Protein AF-A0A2M7K424-F1 (afdb_monomer_lite)

Radius of gyration: 24.78 Å; chains: 1; bounding box: 54×33×76 Å

Secondary structure (DSSP, 8-state):
---SEETTEESSB-B-TTSPBPBP-TTSSSTTSB-B--SS-BTTS-TT-GGGS--TTTS-EEEEETTGGGTSS--TT-EEEEEETTT--EEEEEEEEEE-TTSS-EE-HHHHHHTTSB--TTT-B-SSS-EEEEEETT-S--TB-PPPHHHHHHHHHHHHHHTTTHHHHHHHHHHHS---TT-EE--TT-----PPP-S-------TT-SS---SPP--EEE--SSSEEEEEE--S--S------BSSS-TTSB-SEEETTEEEEEEE-TT--EE-

pLDDT: mean 89.38, std 9.69, range [38.38, 98.19]

Sequence (276 aa):
TANAGYPGNWWGVVTDINGDPVIQGAGDPYPGMYVSTTSLVQSGYSNTNPLRYVDSENIPFIALPSALLSLGNISLGDLVYTKNITNGNTSFAYFVDGGPAGKLGEGSIYLASALGLNSNPRTGGTSQQIIDYVVFPQSGYGQGTHLTLAQINSMGQTELTAAGGIGLTDCIDAQFSLNCNNSIPLSCGVTYSGVSSTANSIVGTYSCNTWTETGPERVHSITPTSNGTITATISNFTGDLDVYILGSCDPTDCLGTVSSSSATYSSAVAGNTYYI

Structure (mmCIF, N/CA/C/O backbone):
data_AF-A0A2M7K424-F1
#
_entry.id   AF-A0A2M7K424-F1
#
loop_
_atom_site.group_PDB
_atom_site.id
_atom_site.type_symbol
_atom_site.label_atom_id
_atom_site.label_alt_id
_atom_site.label_comp_id
_atom_site.label_asym_id
_atom_site.label_entity_id
_atom_site.label_seq_id
_atom_site.pdbx_PDB_ins_code
_atom_site.Cartn_x
_atom_site.Cartn_y
_atom_site.Cartn_z
_atom_site.occupancy
_atom_site.B_iso_or_equiv
_atom_site.auth_seq_id
_atom_site.auth_comp_id
_atom_site.auth_asym_id
_atom_site.auth_atom_id
_atom_site.pdbx_PDB_model_num
ATOM 1 N N . THR A 1 1 ? -9.944 -2.437 -23.208 1.00 38.38 1 THR A N 1
ATOM 2 C CA . THR A 1 1 ? -9.972 -1.498 -24.351 1.00 38.38 1 THR A CA 1
ATOM 3 C C . THR A 1 1 ? -8.568 -0.965 -24.561 1.00 38.38 1 THR A C 1
ATOM 5 O O . THR A 1 1 ? -7.833 -0.849 -23.590 1.00 38.38 1 THR A O 1
ATOM 8 N N . ALA A 1 2 ? -8.137 -0.810 -25.815 1.00 40.97 2 ALA A N 1
ATOM 9 C CA . ALA A 1 2 ? -6.752 -0.504 -26.175 1.00 40.97 2 ALA A CA 1
ATOM 10 C C . ALA A 1 2 ? -6.385 0.930 -25.760 1.00 40.97 2 ALA A C 1
ATOM 12 O O . ALA A 1 2 ? -6.825 1.883 -26.391 1.00 40.97 2 ALA A O 1
ATOM 13 N N . ASN A 1 3 ? -5.597 1.066 -24.692 1.00 54.22 3 ASN A N 1
ATOM 14 C CA . ASN A 1 3 ? -5.183 2.365 -24.149 1.00 54.22 3 ASN A CA 1
ATOM 15 C C . ASN A 1 3 ? -3.805 2.820 -24.659 1.00 54.22 3 ASN A C 1
ATOM 17 O O . ASN A 1 3 ? -3.337 3.882 -24.274 1.00 54.22 3 ASN A O 1
ATOM 21 N N . ALA A 1 4 ? -3.153 2.029 -25.517 1.00 58.78 4 ALA A N 1
ATOM 22 C CA . ALA A 1 4 ? -1.823 2.347 -26.034 1.00 58.78 4 ALA A CA 1
ATOM 23 C C . ALA A 1 4 ? -1.847 3.327 -27.219 1.00 58.78 4 ALA A C 1
ATOM 25 O O . ALA A 1 4 ? -0.792 3.806 -27.603 1.00 58.78 4 ALA A O 1
ATOM 26 N N . GLY A 1 5 ? -3.017 3.649 -27.785 1.00 68.62 5 GLY A N 1
ATOM 27 C CA . GLY A 1 5 ? -3.156 4.657 -28.840 1.00 68.62 5 GLY A CA 1
ATOM 28 C C . GLY A 1 5 ? -3.569 4.141 -30.212 1.00 68.62 5 GLY A C 1
ATOM 29 O O . GLY A 1 5 ? -4.213 3.096 -30.325 1.00 68.62 5 GLY A O 1
ATOM 30 N N . TYR A 1 6 ? -3.271 4.935 -31.240 1.00 73.50 6 TYR A N 1
ATOM 31 C CA . TYR A 1 6 ? -3.556 4.673 -32.655 1.00 73.50 6 TYR A CA 1
ATOM 32 C C . TYR A 1 6 ? -2.347 5.078 -33.518 1.00 73.50 6 TYR A C 1
ATOM 34 O O . TYR A 1 6 ? -1.493 5.820 -33.035 1.00 73.50 6 TYR A O 1
ATOM 42 N N . PRO A 1 7 ? -2.237 4.619 -34.782 1.00 74.94 7 PRO A N 1
ATOM 43 C CA . PRO A 1 7 ? -1.112 4.974 -35.650 1.00 74.94 7 PRO A CA 1
ATOM 44 C C . PRO A 1 7 ? -0.844 6.489 -35.679 1.00 74.94 7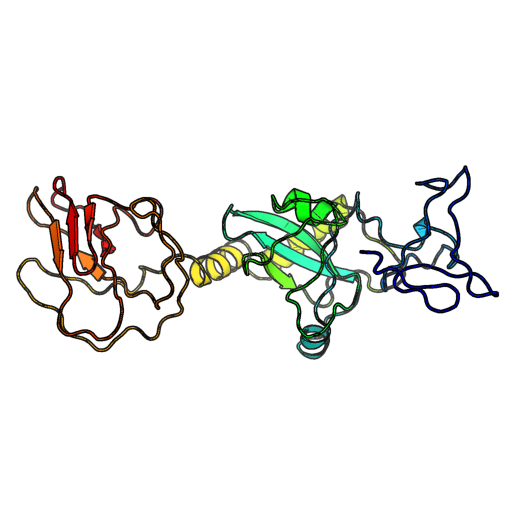 PRO A C 1
ATOM 46 O O . PRO A 1 7 ? -1.750 7.273 -35.965 1.00 74.94 7 PRO A O 1
ATOM 49 N N . GLY A 1 8 ? 0.387 6.894 -35.349 1.00 68.81 8 GLY A N 1
ATOM 50 C CA . GLY A 1 8 ? 0.798 8.300 -35.230 1.00 68.81 8 GLY A CA 1
ATOM 51 C C . GLY A 1 8 ? 0.544 8.963 -33.866 1.00 68.81 8 GLY A C 1
ATOM 52 O O . GLY A 1 8 ? 0.924 10.118 -33.687 1.00 68.81 8 GLY A O 1
ATOM 53 N N . ASN A 1 9 ? -0.073 8.271 -32.902 1.00 75.31 9 ASN A N 1
ATOM 54 C CA . ASN A 1 9 ? -0.297 8.770 -31.544 1.00 75.31 9 ASN A CA 1
ATOM 55 C C . ASN A 1 9 ? -0.379 7.607 -30.540 1.00 75.31 9 ASN A C 1
ATOM 57 O O . ASN A 1 9 ? -1.463 7.097 -30.243 1.00 75.31 9 ASN A O 1
ATOM 61 N N . TRP A 1 10 ? 0.787 7.177 -30.053 1.00 80.19 10 TRP A N 1
ATOM 62 C CA . TRP A 1 10 ? 0.941 6.071 -29.107 1.00 80.19 10 TRP A CA 1
ATOM 63 C C . TRP A 1 10 ? 1.315 6.577 -27.707 1.00 80.19 10 TRP A C 1
ATOM 65 O O . TRP A 1 10 ? 2.094 7.517 -27.562 1.00 80.19 10 TRP A O 1
ATOM 75 N N . TRP A 1 11 ? 0.786 5.924 -26.671 1.00 81.50 11 TRP A N 1
ATOM 76 C CA . TRP A 1 11 ? 1.074 6.194 -25.261 1.00 81.50 11 TRP A CA 1
ATOM 77 C C . TRP A 1 11 ? 1.784 5.005 -24.625 1.00 81.50 11 TRP A C 1
ATOM 79 O O . TRP A 1 11 ? 1.331 3.867 -24.745 1.00 81.50 11 TRP A O 1
ATOM 89 N N . GLY A 1 12 ? 2.885 5.279 -23.923 1.00 84.19 12 GLY A N 1
ATOM 90 C CA . GLY A 1 12 ? 3.625 4.263 -23.171 1.00 84.19 12 GLY A CA 1
ATOM 91 C C . GLY A 1 12 ? 4.354 3.231 -24.038 1.00 84.19 12 GLY A C 1
ATOM 92 O O . GLY A 1 12 ? 4.734 2.180 -23.528 1.00 84.19 12 GLY A O 1
ATOM 93 N N . VAL A 1 13 ? 4.520 3.499 -25.338 1.00 90.75 13 VAL A N 1
ATOM 94 C CA . VAL A 1 13 ? 5.169 2.612 -26.313 1.00 90.75 13 VAL A CA 1
ATOM 95 C C . VAL A 1 13 ? 6.170 3.411 -27.140 1.00 90.75 13 VAL A C 1
ATOM 97 O O . VAL A 1 13 ? 5.887 4.535 -27.553 1.00 90.75 13 VAL A O 1
ATOM 100 N N . VAL A 1 14 ? 7.339 2.826 -27.397 1.00 92.88 14 VAL A N 1
ATOM 101 C CA . VAL A 1 14 ? 8.351 3.420 -28.276 1.00 92.88 14 VAL A CA 1
ATOM 102 C C . VAL A 1 14 ? 7.884 3.350 -29.722 1.00 92.88 14 VAL A C 1
ATOM 104 O O . VAL A 1 14 ? 7.498 2.284 -30.201 1.00 92.88 14 VAL A O 1
ATOM 107 N N . THR A 1 15 ? 7.997 4.465 -30.436 1.00 92.31 15 THR A N 1
ATOM 108 C CA . THR A 1 15 ? 7.786 4.521 -31.883 1.00 92.31 15 THR A CA 1
ATOM 109 C C . THR A 1 15 ? 9.094 4.744 -32.630 1.00 92.31 15 THR A C 1
ATOM 111 O O . THR A 1 15 ? 10.024 5.371 -32.114 1.00 92.31 15 THR A O 1
ATOM 114 N N . ASP A 1 16 ? 9.164 4.245 -33.858 1.00 89.19 16 ASP A N 1
ATOM 115 C CA . ASP A 1 16 ? 10.241 4.542 -34.793 1.00 89.19 16 ASP A CA 1
ATOM 116 C C . ASP A 1 16 ? 10.123 5.971 -35.371 1.00 89.19 16 ASP A C 1
ATOM 118 O O . ASP A 1 16 ? 9.294 6.782 -34.944 1.00 89.19 16 ASP A O 1
ATOM 122 N N . ILE A 1 17 ? 10.966 6.294 -36.357 1.00 87.75 17 ILE A N 1
ATOM 123 C CA . ILE A 1 17 ? 10.971 7.609 -37.018 1.00 87.75 17 ILE A CA 1
ATOM 124 C C . ILE A 1 17 ? 9.681 7.911 -37.801 1.00 87.75 17 ILE A C 1
ATOM 126 O O . ILE A 1 17 ? 9.389 9.075 -38.066 1.00 87.75 17 ILE A O 1
ATOM 130 N N . ASN A 1 18 ? 8.913 6.883 -38.163 1.00 88.12 18 ASN A N 1
ATOM 131 C CA . ASN A 1 18 ? 7.656 7.000 -38.898 1.00 88.12 18 ASN A CA 1
ATOM 132 C C . ASN A 1 18 ? 6.440 7.075 -37.960 1.00 88.12 18 ASN A C 1
ATOM 134 O O . ASN A 1 18 ? 5.330 7.333 -38.421 1.00 88.12 18 ASN A O 1
ATOM 138 N N . GLY A 1 19 ? 6.641 6.889 -36.651 1.00 87.19 19 GLY A N 1
ATOM 139 C CA . GLY A 1 19 ? 5.563 6.839 -35.665 1.00 87.19 19 GLY A CA 1
ATOM 140 C C . GLY A 1 19 ? 4.948 5.445 -35.494 1.00 87.19 19 GLY A C 1
ATOM 141 O O . GLY A 1 19 ? 3.900 5.324 -34.849 1.00 87.19 19 GLY A O 1
ATOM 142 N N . ASP A 1 20 ? 5.585 4.405 -36.039 1.00 90.06 20 ASP A N 1
ATOM 143 C CA . ASP A 1 20 ? 5.147 3.018 -35.901 1.00 90.06 20 ASP A CA 1
ATOM 144 C C . ASP A 1 20 ? 5.727 2.389 -34.623 1.00 90.06 20 ASP A C 1
ATOM 146 O O . ASP A 1 20 ? 6.898 2.620 -34.307 1.00 90.06 20 ASP A O 1
ATOM 150 N N . PRO A 1 21 ? 4.952 1.590 -33.861 1.00 93.50 21 PRO A N 1
ATOM 151 C CA . PRO A 1 21 ? 5.452 0.929 -32.661 1.00 93.50 21 PRO A CA 1
ATOM 152 C C . PRO A 1 21 ? 6.649 0.026 -32.944 1.00 93.50 21 PRO A C 1
ATOM 154 O O . PRO A 1 21 ? 6.615 -0.827 -33.833 1.00 93.50 21 PRO A O 1
ATOM 157 N N . VAL A 1 22 ? 7.686 0.155 -32.122 1.00 95.25 22 VAL A N 1
ATOM 158 C CA . VAL A 1 22 ? 8.834 -0.748 -32.167 1.00 95.25 22 VAL A CA 1
ATOM 159 C C . VAL A 1 22 ? 8.427 -2.102 -31.595 1.00 95.25 22 VAL A C 1
ATOM 161 O O . VAL A 1 22 ? 7.959 -2.199 -30.458 1.00 95.25 22 VAL A O 1
ATOM 164 N N . ILE A 1 23 ? 8.629 -3.150 -32.393 1.00 95.12 23 ILE A N 1
ATOM 165 C CA . ILE A 1 23 ? 8.385 -4.545 -32.022 1.00 95.12 23 ILE A CA 1
ATOM 166 C C . ILE A 1 23 ? 9.708 -5.181 -31.598 1.00 95.12 23 ILE A C 1
ATOM 168 O O . ILE A 1 23 ? 10.706 -5.096 -32.313 1.00 95.12 23 ILE A O 1
ATOM 172 N N . GLN A 1 24 ? 9.690 -5.845 -30.449 1.00 96.31 24 GLN A N 1
ATOM 173 C CA . GLN A 1 24 ? 10.800 -6.624 -29.916 1.00 96.31 24 GLN A CA 1
ATOM 174 C C . GLN A 1 24 ? 11.171 -7.769 -30.870 1.00 96.31 24 GLN A C 1
ATOM 176 O O . GLN A 1 24 ? 10.312 -8.538 -31.320 1.00 96.31 24 GLN A O 1
ATOM 181 N N . GLY A 1 25 ? 12.459 -7.879 -31.184 1.00 95.75 25 GLY A N 1
ATOM 182 C CA . GLY A 1 25 ? 13.021 -8.902 -32.057 1.00 95.75 25 GLY A CA 1
ATOM 183 C C .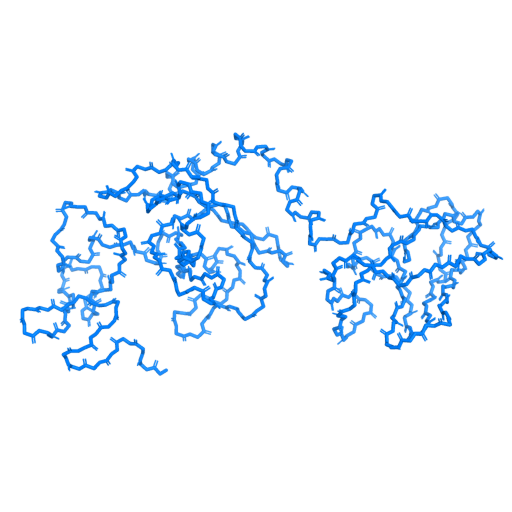 GLY A 1 25 ? 13.199 -10.254 -31.361 1.00 95.75 25 GLY A C 1
ATOM 184 O O . GLY A 1 25 ? 12.944 -10.417 -30.175 1.00 95.75 25 GLY A O 1
ATOM 185 N N . ALA A 1 26 ? 13.690 -11.250 -32.103 1.00 95.50 26 ALA A N 1
ATOM 186 C CA . ALA A 1 26 ? 13.843 -12.622 -31.602 1.00 95.50 26 ALA A CA 1
ATOM 187 C C . ALA A 1 26 ? 14.847 -12.785 -30.441 1.00 95.50 26 ALA A C 1
ATOM 189 O O . ALA A 1 26 ? 14.800 -13.795 -29.747 1.00 95.50 26 ALA A O 1
ATOM 190 N N . GLY A 1 27 ? 15.767 -11.830 -30.262 1.00 94.06 27 GLY A N 1
ATOM 191 C CA . GLY A 1 27 ? 16.754 -11.826 -29.174 1.00 94.06 27 GLY A CA 1
ATOM 192 C C . GLY A 1 27 ? 16.371 -10.954 -27.977 1.00 94.06 27 GLY A C 1
ATOM 193 O O . GLY A 1 27 ? 17.131 -10.899 -27.013 1.00 94.06 27 GLY A O 1
ATOM 194 N N . ASP A 1 28 ? 15.233 -10.264 -28.048 1.00 95.38 28 ASP A N 1
ATOM 195 C CA . ASP A 1 28 ? 14.721 -9.434 -26.962 1.00 95.38 28 ASP A CA 1
ATOM 196 C C . ASP A 1 28 ? 13.929 -10.281 -25.948 1.00 95.38 28 ASP A C 1
ATOM 198 O O . ASP A 1 28 ? 13.535 -11.406 -26.269 1.00 95.38 28 ASP A O 1
ATOM 202 N N . PRO A 1 29 ? 13.667 -9.769 -24.729 1.00 93.62 29 PRO A N 1
ATOM 203 C CA . PRO A 1 29 ? 12.995 -10.536 -23.678 1.00 93.62 29 PRO A CA 1
ATOM 204 C C . PRO A 1 29 ? 11.607 -11.066 -24.068 1.00 93.62 29 PRO A C 1
ATOM 206 O O . PRO A 1 29 ? 11.254 -12.176 -23.672 1.00 93.62 29 PRO A O 1
ATOM 209 N N . TYR A 1 30 ? 10.841 -10.313 -24.870 1.00 93.19 30 TYR A N 1
ATOM 210 C CA . TYR A 1 30 ? 9.492 -10.698 -25.299 1.00 93.19 30 TYR A CA 1
ATOM 211 C C . TYR A 1 30 ? 9.292 -10.510 -26.813 1.00 93.19 30 TYR A C 1
ATOM 213 O O . TYR A 1 30 ? 8.655 -9.542 -27.241 1.00 93.19 30 TYR A O 1
ATOM 221 N N . PRO A 1 31 ? 9.800 -11.430 -27.655 1.00 95.69 31 PRO A N 1
ATOM 222 C CA . PRO A 1 31 ? 9.711 -11.309 -29.107 1.00 95.69 31 PRO A CA 1
ATOM 223 C C . PRO A 1 31 ? 8.271 -11.144 -29.609 1.00 95.69 31 PRO A C 1
ATOM 225 O O . PRO A 1 31 ? 7.367 -11.879 -29.208 1.00 95.69 31 PRO A O 1
ATOM 228 N N . GLY A 1 32 ? 8.057 -10.194 -30.520 1.00 94.50 32 GLY A N 1
ATOM 229 C CA . GLY A 1 32 ? 6.742 -9.903 -31.103 1.00 94.50 32 GLY A CA 1
ATOM 230 C C . GLY A 1 32 ? 5.860 -8.958 -30.280 1.00 94.50 32 GLY A C 1
ATOM 231 O O . GLY A 1 32 ? 4.805 -8.549 -30.764 1.00 94.50 32 GLY A O 1
ATOM 232 N N . MET A 1 33 ? 6.284 -8.571 -29.074 1.00 92.19 33 MET A N 1
ATOM 233 C CA . MET A 1 33 ? 5.606 -7.559 -28.259 1.00 92.19 33 MET A CA 1
ATOM 234 C C . MET A 1 33 ? 6.147 -6.158 -28.556 1.00 92.19 33 MET A C 1
ATOM 236 O O . MET A 1 33 ? 7.267 -6.000 -29.036 1.00 92.19 33 MET A O 1
ATOM 240 N N . TYR A 1 34 ? 5.371 -5.119 -28.248 1.00 93.94 34 TYR A N 1
ATOM 241 C CA . TYR A 1 34 ? 5.869 -3.744 -28.321 1.00 93.94 34 TYR A CA 1
ATOM 242 C C . TYR A 1 34 ? 6.875 -3.438 -27.208 1.00 93.94 34 TYR A C 1
ATOM 244 O O . TYR A 1 34 ? 6.860 -4.070 -26.149 1.00 93.94 34 TYR A O 1
ATOM 252 N N . VAL A 1 35 ? 7.737 -2.450 -27.440 1.00 95.19 35 VAL A N 1
ATOM 253 C CA . VAL A 1 35 ? 8.625 -1.898 -26.409 1.00 95.19 35 VAL A CA 1
ATOM 254 C C . VAL A 1 35 ? 7.856 -0.862 -25.587 1.00 95.19 35 VAL A C 1
ATOM 256 O O . VAL A 1 35 ? 7.594 0.243 -26.064 1.00 95.19 35 VAL A O 1
ATOM 259 N N . SER A 1 36 ? 7.473 -1.223 -24.361 1.00 92.50 36 SER A N 1
ATOM 260 C CA . SER A 1 36 ? 6.821 -0.313 -23.413 1.00 92.50 36 SER A CA 1
ATOM 261 C C . SER A 1 36 ? 7.824 0.594 -22.707 1.00 92.50 36 SER A C 1
ATOM 263 O O . SER A 1 36 ? 8.966 0.197 -22.482 1.00 92.50 36 SER A O 1
ATOM 265 N N . THR A 1 37 ? 7.390 1.791 -22.315 1.00 93.19 37 THR A N 1
ATOM 266 C CA . THR A 1 37 ? 8.269 2.815 -21.738 1.00 93.19 37 THR A CA 1
ATOM 267 C C . THR A 1 37 ? 7.988 3.098 -20.269 1.00 93.19 37 THR A C 1
ATOM 269 O O . THR A 1 37 ? 6.839 3.096 -19.842 1.00 93.19 37 THR A O 1
ATOM 272 N N . THR A 1 38 ? 9.041 3.472 -19.550 1.00 94.12 38 THR A N 1
ATOM 273 C CA . THR A 1 38 ? 9.010 4.153 -18.249 1.00 94.12 38 THR A CA 1
ATOM 274 C C . THR A 1 38 ? 9.801 5.458 -18.344 1.00 94.12 38 THR A C 1
ATOM 276 O O . THR A 1 38 ? 10.723 5.564 -19.162 1.00 94.12 38 THR A O 1
ATOM 279 N N . SER A 1 39 ? 9.480 6.449 -17.509 1.00 93.81 39 SER A N 1
ATOM 280 C CA . SER A 1 39 ? 10.267 7.693 -17.435 1.00 93.81 39 SER A CA 1
ATOM 281 C C . SER A 1 39 ? 11.673 7.472 -16.869 1.00 93.81 39 SER A C 1
ATOM 283 O O . SER A 1 39 ? 12.637 8.102 -17.317 1.00 93.81 39 SER A O 1
ATOM 285 N N . LEU A 1 40 ? 11.824 6.568 -15.900 1.00 94.88 40 LEU A N 1
ATOM 286 C CA . LEU A 1 40 ? 13.133 6.084 -15.479 1.00 94.88 40 LEU A CA 1
ATOM 287 C C . LEU A 1 40 ? 13.698 5.111 -16.522 1.00 94.88 40 LEU A C 1
ATOM 289 O O . LEU A 1 40 ? 12.986 4.227 -16.998 1.00 94.88 40 LEU A O 1
ATOM 293 N N . VAL A 1 41 ? 14.971 5.284 -16.869 1.00 96.12 41 VAL A N 1
ATOM 294 C CA . VAL A 1 41 ? 15.657 4.535 -17.920 1.00 96.12 41 VAL A CA 1
ATOM 295 C C . VAL A 1 41 ? 17.045 4.062 -17.492 1.00 96.12 41 VAL A C 1
ATOM 297 O O . VAL A 1 41 ? 17.735 4.696 -16.693 1.00 96.12 41 VAL A O 1
ATOM 300 N N . GLN A 1 42 ? 17.505 2.987 -18.124 1.00 95.94 42 GLN A N 1
ATOM 301 C CA . GLN A 1 42 ? 18.885 2.526 -18.111 1.00 95.94 42 GLN A CA 1
ATOM 302 C C . GLN A 1 42 ? 19.620 3.174 -19.290 1.00 95.94 42 GLN A C 1
ATOM 304 O O . GLN A 1 42 ? 19.460 2.775 -20.448 1.00 95.94 42 GLN A O 1
ATOM 309 N N . SER A 1 43 ? 20.426 4.200 -19.007 1.00 94.12 43 SER A N 1
ATOM 310 C CA . SER A 1 43 ? 20.990 5.092 -20.034 1.00 94.12 43 SER A CA 1
ATOM 311 C C . SER A 1 43 ? 21.926 4.397 -21.024 1.00 94.12 43 SER A C 1
ATOM 313 O O . SER A 1 43 ? 22.106 4.900 -22.130 1.00 94.12 43 SER A O 1
ATOM 315 N N . GLY A 1 44 ? 22.496 3.246 -20.653 1.00 94.75 44 GLY A N 1
ATOM 316 C CA . GLY A 1 44 ? 23.371 2.452 -21.521 1.00 94.75 44 GLY A CA 1
ATOM 317 C C . GLY A 1 44 ? 22.677 1.803 -22.726 1.00 94.75 44 GLY A C 1
ATOM 318 O O . GLY A 1 44 ? 23.362 1.363 -23.645 1.00 94.75 44 GLY A O 1
ATOM 319 N N . TYR A 1 45 ? 21.342 1.753 -22.750 1.00 96.44 45 TYR A N 1
ATOM 320 C CA . TYR A 1 45 ? 20.566 1.155 -23.839 1.00 96.44 45 TYR A CA 1
ATOM 321 C C . TYR A 1 45 ? 19.912 2.215 -24.731 1.00 96.44 45 TYR A C 1
ATOM 323 O O . TYR A 1 45 ? 19.493 3.271 -24.254 1.00 96.44 45 TYR A O 1
ATOM 331 N N . SER A 1 46 ? 19.784 1.938 -26.033 1.00 95.25 46 SER A N 1
ATOM 332 C CA . SER A 1 46 ? 19.058 2.810 -26.969 1.00 95.25 46 SER A CA 1
ATOM 333 C C . SER A 1 46 ? 17.565 2.885 -26.633 1.00 95.25 46 SER A C 1
ATOM 335 O O . SER A 1 46 ? 17.022 2.002 -25.976 1.00 95.25 46 SER A O 1
ATOM 337 N N . ASN A 1 47 ? 16.878 3.926 -27.109 1.00 94.25 47 ASN A N 1
ATOM 338 C CA . ASN A 1 47 ? 15.432 4.102 -26.905 1.00 94.25 47 ASN A CA 1
ATOM 339 C C . ASN A 1 47 ? 14.582 2.937 -27.436 1.00 94.25 47 ASN A C 1
ATOM 341 O O . ASN A 1 47 ? 13.534 2.658 -26.880 1.00 94.25 47 ASN A O 1
ATOM 345 N N . THR A 1 48 ? 15.028 2.244 -28.479 1.00 94.81 48 THR A N 1
ATOM 346 C CA . THR A 1 48 ? 14.334 1.082 -29.049 1.00 94.81 48 THR A CA 1
ATOM 347 C C . THR A 1 48 ? 14.643 -0.236 -28.344 1.00 94.81 48 THR A C 1
ATOM 349 O O . THR A 1 48 ? 14.029 -1.246 -28.668 1.00 94.81 48 THR A O 1
ATOM 352 N N . ASN A 1 49 ? 15.599 -0.256 -27.412 1.00 96.12 49 ASN A N 1
ATOM 353 C CA . ASN A 1 49 ? 15.975 -1.470 -26.704 1.00 96.12 49 ASN A CA 1
ATOM 354 C C . ASN A 1 49 ? 15.080 -1.637 -25.461 1.00 96.12 49 ASN A C 1
ATOM 356 O O . ASN A 1 49 ? 15.076 -0.749 -24.604 1.00 96.12 49 ASN A O 1
ATOM 360 N N . PRO A 1 50 ? 14.354 -2.760 -25.312 1.00 95.69 50 PRO A N 1
ATOM 361 C CA . PRO A 1 50 ? 13.442 -2.961 -24.185 1.00 95.69 50 PRO A CA 1
ATOM 362 C C . PRO A 1 50 ? 14.138 -2.966 -22.819 1.00 95.69 50 PRO A C 1
ATOM 364 O O . PRO A 1 50 ? 13.535 -2.544 -21.838 1.00 95.69 50 PRO A O 1
ATOM 367 N N . LEU A 1 51 ? 15.423 -3.332 -22.746 1.00 95.88 51 LEU A N 1
ATOM 368 C CA . LEU A 1 51 ? 16.213 -3.293 -21.508 1.00 95.88 51 LEU A CA 1
ATOM 369 C C . LEU A 1 51 ? 16.506 -1.865 -21.020 1.00 95.88 51 LEU A C 1
ATOM 371 O O . LEU A 1 51 ? 17.014 -1.682 -19.911 1.00 95.88 51 LEU A O 1
ATOM 375 N N . ARG A 1 52 ? 16.196 -0.842 -21.831 1.00 97.06 52 ARG A N 1
ATOM 376 C CA . ARG A 1 52 ? 16.230 0.558 -21.402 1.00 97.06 52 ARG A CA 1
ATOM 377 C C . ARG A 1 52 ? 15.184 0.855 -20.336 1.00 97.06 52 ARG A C 1
ATOM 379 O O . ARG A 1 52 ? 15.423 1.746 -19.531 1.00 97.06 52 ARG A O 1
ATOM 386 N N . TYR A 1 53 ? 14.051 0.165 -20.334 1.00 96.75 53 TYR A N 1
ATOM 387 C CA . TYR A 1 53 ? 12.908 0.481 -19.477 1.00 96.75 53 TYR A CA 1
ATOM 388 C C . TYR A 1 53 ? 12.765 -0.535 -18.344 1.00 96.75 53 TYR A C 1
ATOM 390 O O . TYR A 1 53 ? 13.357 -1.615 -18.385 1.00 96.75 53 TYR A O 1
ATOM 398 N N . VAL A 1 54 ? 12.053 -0.161 -17.282 1.00 95.50 54 VAL A N 1
ATOM 399 C CA . VAL A 1 54 ? 11.939 -1.014 -16.093 1.00 95.50 54 VAL A CA 1
ATOM 400 C C . VAL A 1 54 ? 10.964 -2.160 -16.367 1.00 95.50 54 VAL A C 1
ATOM 402 O O . VAL A 1 54 ? 9.823 -1.942 -16.768 1.00 95.50 54 VAL A O 1
ATOM 405 N N . ASP A 1 55 ? 11.415 -3.391 -16.130 1.00 94.75 55 ASP A N 1
ATOM 406 C CA . ASP A 1 55 ? 10.623 -4.598 -16.354 1.00 94.75 55 ASP A CA 1
ATOM 407 C C . ASP A 1 55 ? 9.554 -4.785 -15.267 1.00 94.75 55 ASP A C 1
ATOM 409 O O . ASP A 1 55 ? 9.858 -5.090 -14.112 1.00 94.75 55 ASP A O 1
ATOM 413 N N . SER A 1 56 ? 8.287 -4.631 -15.656 1.00 94.56 56 SER A N 1
ATOM 414 C CA . SER A 1 56 ? 7.142 -4.709 -14.745 1.00 94.56 56 SER A CA 1
ATOM 415 C C . SER A 1 56 ? 6.860 -6.101 -14.178 1.00 94.56 56 SER A C 1
ATOM 417 O O . SER A 1 56 ? 6.165 -6.203 -13.166 1.00 94.56 56 SER A O 1
ATOM 419 N N . GLU A 1 57 ? 7.362 -7.167 -14.806 1.00 95.44 57 GLU A N 1
ATOM 420 C CA . GLU A 1 57 ? 7.151 -8.537 -14.324 1.00 95.44 57 GLU A CA 1
ATOM 421 C C . GLU A 1 57 ? 8.143 -8.913 -13.223 1.00 95.44 57 GLU A C 1
ATOM 423 O O . GLU A 1 57 ? 7.825 -9.738 -12.371 1.00 95.44 57 GLU A O 1
ATOM 428 N N . ASN A 1 58 ? 9.319 -8.279 -13.211 1.00 95.62 58 ASN A N 1
ATOM 429 C CA . ASN A 1 58 ? 10.439 -8.674 -12.356 1.00 95.62 58 ASN A CA 1
ATOM 430 C C . ASN A 1 58 ? 10.849 -7.615 -11.324 1.00 95.62 58 ASN A C 1
ATOM 432 O O . ASN A 1 58 ? 11.521 -7.950 -10.347 1.00 95.62 58 ASN A O 1
ATOM 436 N N . ILE A 1 59 ? 10.470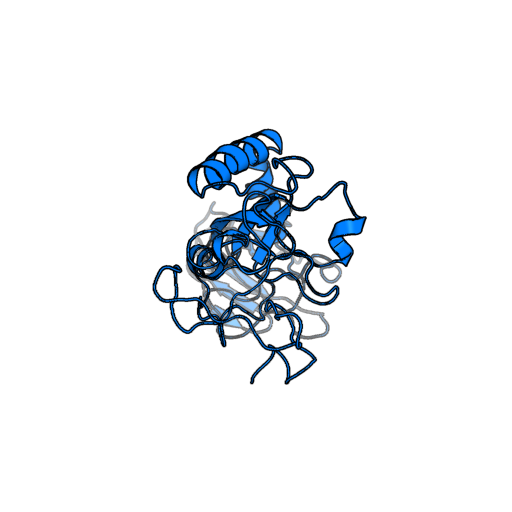 -6.349 -11.519 1.00 96.62 59 ILE A N 1
ATOM 437 C CA . ILE A 1 59 ? 10.845 -5.245 -10.633 1.00 96.62 59 ILE A CA 1
ATOM 438 C C . ILE A 1 59 ? 9.589 -4.594 -10.039 1.00 96.62 59 ILE A C 1
ATOM 440 O O . ILE A 1 59 ? 8.759 -4.087 -10.797 1.00 96.62 59 ILE A O 1
ATOM 444 N N . PRO A 1 60 ? 9.448 -4.540 -8.697 1.00 97.56 60 PRO A N 1
ATOM 445 C CA . PRO A 1 60 ? 8.401 -3.761 -8.060 1.00 97.56 60 PRO A CA 1
ATOM 446 C C . PRO A 1 60 ? 8.661 -2.277 -8.307 1.00 97.56 60 PRO A C 1
ATOM 448 O O . PRO A 1 60 ? 9.625 -1.698 -7.806 1.00 97.56 60 PRO A O 1
ATOM 451 N N . PHE A 1 61 ? 7.779 -1.642 -9.064 1.00 95.88 61 PHE A N 1
ATOM 452 C CA . PHE A 1 61 ? 7.794 -0.198 -9.240 1.00 95.88 61 PHE A CA 1
ATOM 453 C C . PHE A 1 61 ? 6.413 0.419 -9.079 1.00 95.88 61 PHE A C 1
ATOM 455 O O . PHE A 1 61 ? 5.391 -0.257 -9.243 1.00 95.88 61 PHE A O 1
ATOM 462 N N . ILE A 1 62 ? 6.419 1.722 -8.808 1.00 94.44 62 ILE A N 1
ATOM 463 C CA . ILE A 1 62 ? 5.242 2.575 -8.711 1.00 94.44 62 ILE A CA 1
ATOM 464 C C . ILE A 1 62 ? 5.402 3.806 -9.612 1.00 94.44 62 ILE A C 1
ATOM 466 O O . ILE A 1 62 ? 6.483 4.393 -9.722 1.00 94.44 62 ILE A O 1
ATOM 470 N N . ALA A 1 63 ? 4.309 4.199 -10.253 1.00 93.06 63 ALA A N 1
ATOM 471 C CA . ALA A 1 63 ? 4.143 5.497 -10.873 1.00 93.06 63 ALA A CA 1
ATOM 472 C C . ALA A 1 63 ? 3.383 6.407 -9.903 1.00 93.06 63 ALA A C 1
ATOM 474 O O . ALA A 1 63 ? 2.216 6.152 -9.584 1.00 93.06 63 ALA A O 1
ATOM 475 N N . LEU A 1 64 ? 4.054 7.445 -9.403 1.00 89.69 64 LEU A N 1
ATOM 476 C CA . LEU A 1 64 ? 3.479 8.349 -8.410 1.00 89.69 64 LEU A CA 1
ATOM 477 C C . LEU A 1 64 ? 2.649 9.441 -9.091 1.00 89.69 64 LEU A C 1
ATOM 479 O O . LEU A 1 64 ? 3.071 9.968 -10.123 1.00 89.69 64 LEU A O 1
ATOM 483 N N . PRO A 1 65 ? 1.504 9.835 -8.513 1.00 84.12 65 PRO A N 1
ATOM 484 C CA . PRO A 1 65 ? 0.702 10.937 -9.028 1.00 84.12 65 PRO A CA 1
ATOM 485 C C . PRO A 1 65 ? 1.533 12.212 -9.159 1.00 84.12 65 PRO A C 1
ATOM 487 O O . PRO A 1 65 ? 2.236 12.603 -8.227 1.00 84.12 65 PRO A O 1
ATOM 490 N N . SER A 1 66 ? 1.410 12.916 -10.284 1.00 79.06 66 SER A N 1
ATOM 491 C CA . SER A 1 66 ? 2.196 14.131 -10.540 1.00 79.06 66 SER A CA 1
ATOM 492 C C . SER A 1 66 ? 2.028 15.220 -9.466 1.00 79.06 66 SER A C 1
ATOM 494 O O . SER A 1 66 ? 2.931 16.027 -9.273 1.00 79.06 66 SER A O 1
ATOM 496 N N . ALA A 1 67 ? 0.904 15.227 -8.738 1.00 75.81 67 ALA A N 1
ATOM 497 C CA . ALA A 1 67 ? 0.658 16.130 -7.611 1.00 75.81 67 ALA A CA 1
ATOM 498 C C . ALA A 1 67 ? 1.601 15.891 -6.413 1.00 75.81 67 ALA A C 1
ATOM 500 O O . ALA A 1 67 ? 1.938 16.835 -5.701 1.00 75.81 67 ALA A O 1
ATOM 501 N N . LEU A 1 68 ? 2.062 14.653 -6.202 1.00 76.31 68 LEU A N 1
ATOM 502 C CA . LEU A 1 68 ? 3.015 14.316 -5.138 1.00 76.31 68 LEU A CA 1
ATOM 503 C C . LEU A 1 68 ? 4.439 14.761 -5.469 1.00 76.31 68 LEU A C 1
ATOM 505 O O . LEU A 1 68 ? 5.204 15.085 -4.564 1.00 76.31 68 LEU A O 1
ATOM 509 N N . LEU A 1 69 ? 4.775 14.860 -6.755 1.00 76.00 69 LEU A N 1
ATOM 510 C CA . LEU A 1 69 ? 6.121 15.228 -7.205 1.00 76.00 69 LEU A CA 1
ATOM 511 C C . LEU A 1 69 ? 6.504 16.669 -6.838 1.00 76.00 69 LEU A C 1
ATOM 513 O O . LEU A 1 69 ? 7.683 16.997 -6.807 1.00 76.00 69 LEU A O 1
ATOM 517 N N . SER A 1 70 ? 5.527 17.527 -6.528 1.00 73.25 70 SER A N 1
ATOM 518 C CA . SER A 1 70 ? 5.766 18.898 -6.058 1.00 73.25 70 SER A CA 1
ATOM 519 C C . SER A 1 70 ? 5.871 19.049 -4.535 1.00 73.25 70 SER A C 1
ATOM 521 O O . SER A 1 70 ? 6.138 20.152 -4.065 1.00 73.25 70 SER A O 1
ATOM 523 N N . LEU A 1 71 ? 5.621 17.988 -3.757 1.00 70.00 71 LEU A N 1
ATOM 524 C CA . LEU A 1 71 ? 5.454 18.074 -2.296 1.00 70.00 71 LEU A CA 1
ATOM 525 C C . LEU A 1 71 ? 6.720 17.738 -1.494 1.00 70.00 71 LEU A C 1
ATOM 527 O O . LEU A 1 71 ? 6.800 18.060 -0.312 1.00 70.00 71 LEU A O 1
ATOM 531 N N . GLY A 1 72 ? 7.726 17.141 -2.125 1.00 66.62 72 GLY A N 1
ATOM 532 C CA . GLY A 1 72 ? 9.030 16.862 -1.529 1.00 66.62 72 GLY A CA 1
ATOM 533 C C . GLY A 1 72 ? 10.080 16.741 -2.624 1.00 66.62 72 GLY A C 1
ATOM 534 O O . GLY A 1 72 ? 9.719 16.673 -3.794 1.00 66.62 72 GLY A O 1
ATOM 535 N N . ASN A 1 73 ? 11.366 16.708 -2.268 1.00 84.44 73 ASN A N 1
ATOM 536 C CA . ASN A 1 73 ? 12.482 16.492 -3.204 1.00 84.44 73 ASN A CA 1
ATOM 537 C C . ASN A 1 73 ? 12.485 15.058 -3.787 1.00 84.44 73 ASN A C 1
ATOM 539 O O . ASN A 1 73 ? 13.505 14.374 -3.756 1.00 84.44 73 ASN A O 1
ATOM 543 N N . ILE A 1 74 ? 11.330 14.592 -4.262 1.00 90.38 74 ILE A N 1
ATOM 544 C CA . ILE A 1 74 ? 11.074 13.276 -4.828 1.00 90.38 74 ILE A CA 1
ATOM 545 C C . ILE A 1 74 ? 11.546 13.296 -6.276 1.00 90.38 74 ILE A C 1
ATOM 547 O O . ILE A 1 74 ? 11.167 14.166 -7.060 1.00 90.38 74 ILE A O 1
ATOM 551 N N . SER A 1 75 ? 12.373 12.326 -6.633 1.00 90.56 75 SER A N 1
ATOM 552 C CA . SER A 1 75 ? 12.959 12.186 -7.962 1.00 90.56 75 SER A CA 1
ATOM 553 C C . SER A 1 75 ? 12.807 10.759 -8.464 1.00 90.56 75 SER A C 1
ATOM 555 O O . SER A 1 75 ? 12.787 9.815 -7.679 1.00 90.56 75 SER A O 1
ATOM 557 N N . LEU A 1 76 ? 12.728 10.590 -9.788 1.00 92.62 76 LEU A N 1
ATOM 558 C CA . LEU A 1 76 ? 12.762 9.263 -10.408 1.00 92.62 76 LEU A CA 1
ATOM 559 C C . LEU A 1 76 ? 13.931 8.449 -9.848 1.00 92.62 76 LEU A C 1
ATOM 561 O O . LEU A 1 76 ? 15.060 8.936 -9.786 1.00 92.62 76 LEU A O 1
ATOM 565 N N . GLY A 1 77 ? 13.643 7.210 -9.471 1.00 93.56 77 GLY A N 1
ATOM 566 C CA . GLY A 1 77 ? 14.577 6.313 -8.811 1.00 93.56 77 GLY A CA 1
ATOM 567 C C . GLY A 1 77 ? 14.483 6.316 -7.285 1.00 93.56 77 GLY A C 1
ATOM 568 O O . GLY A 1 77 ? 15.148 5.500 -6.658 1.00 93.56 77 GLY A O 1
ATOM 569 N N . ASP A 1 78 ? 13.671 7.166 -6.661 1.00 94.75 78 ASP A N 1
ATOM 570 C CA . ASP A 1 78 ? 13.450 7.067 -5.217 1.00 94.75 78 ASP A CA 1
ATOM 571 C C . ASP A 1 78 ? 12.757 5.754 -4.833 1.00 94.75 78 ASP A C 1
ATOM 573 O O . ASP A 1 78 ? 11.923 5.208 -5.564 1.00 94.75 78 ASP A O 1
ATOM 577 N N . LEU A 1 79 ? 13.133 5.230 -3.671 1.00 96.19 79 LEU A N 1
ATOM 578 C CA . LEU A 1 79 ? 12.554 4.033 -3.086 1.00 96.19 79 LEU A CA 1
ATOM 579 C C . LEU A 1 79 ? 11.259 4.372 -2.363 1.00 96.19 79 LEU A C 1
ATOM 581 O O . LEU A 1 79 ? 11.073 5.456 -1.807 1.00 96.19 79 LEU A O 1
ATOM 585 N N . VAL A 1 80 ? 10.358 3.402 -2.366 1.00 95.19 80 VAL A N 1
ATOM 586 C CA . VAL A 1 80 ? 9.016 3.533 -1.826 1.00 95.19 80 VAL A CA 1
ATOM 587 C C . VAL A 1 80 ? 8.712 2.295 -1.000 1.00 95.19 80 VAL A C 1
ATOM 589 O O . VAL A 1 80 ? 8.864 1.177 -1.480 1.00 95.19 80 VAL A O 1
ATOM 592 N N . TYR A 1 81 ? 8.274 2.463 0.239 1.00 95.00 81 TYR A N 1
ATOM 593 C CA . TYR A 1 81 ? 7.622 1.389 0.981 1.00 95.00 81 TYR A CA 1
ATOM 594 C C . TYR A 1 81 ? 6.143 1.379 0.614 1.00 95.00 81 TYR A C 1
ATOM 596 O O . TYR A 1 81 ? 5.517 2.432 0.634 1.00 95.00 81 TYR A O 1
ATOM 604 N N . THR A 1 82 ? 5.584 0.218 0.286 1.00 94.06 82 THR A N 1
ATOM 605 C CA . THR A 1 82 ? 4.162 0.062 -0.044 1.00 94.06 82 THR A CA 1
ATOM 606 C C . THR A 1 82 ? 3.516 -0.977 0.859 1.00 94.06 82 THR A C 1
ATOM 608 O O . THR A 1 82 ? 4.152 -1.977 1.211 1.00 94.06 82 THR A O 1
ATOM 611 N N . LYS A 1 83 ? 2.251 -0.755 1.216 1.00 91.56 83 LYS A N 1
ATOM 612 C CA . LYS A 1 83 ? 1.475 -1.652 2.070 1.00 91.56 83 LYS A CA 1
ATOM 613 C C . LYS A 1 83 ? 0.048 -1.783 1.566 1.00 91.56 83 LYS A C 1
ATOM 615 O O . LYS A 1 83 ? -0.599 -0.789 1.263 1.00 91.56 83 LYS A O 1
ATOM 620 N N . ASN A 1 84 ? -0.449 -3.012 1.525 1.00 90.62 84 ASN A N 1
ATOM 621 C CA . ASN A 1 84 ? -1.873 -3.278 1.445 1.00 90.62 84 ASN A CA 1
ATOM 622 C C . ASN A 1 84 ? -2.426 -3.379 2.871 1.00 90.62 84 ASN A C 1
ATOM 624 O O . ASN A 1 84 ? -2.132 -4.330 3.596 1.00 90.62 84 ASN A O 1
ATOM 628 N N . ILE A 1 85 ? -3.222 -2.391 3.274 1.00 84.31 85 ILE A N 1
ATOM 629 C CA . ILE A 1 85 ? -3.707 -2.258 4.656 1.00 84.31 85 ILE A CA 1
ATOM 630 C C . ILE A 1 85 ? -4.763 -3.304 5.027 1.00 84.31 85 ILE A C 1
ATOM 632 O O . ILE A 1 85 ? -5.012 -3.528 6.204 1.00 84.31 85 ILE A O 1
ATOM 636 N N . THR A 1 86 ? -5.358 -3.985 4.043 1.00 81.00 86 THR A N 1
ATOM 637 C CA . THR A 1 86 ? -6.387 -5.008 4.307 1.00 81.00 86 THR A CA 1
ATOM 638 C C . THR A 1 86 ? -5.805 -6.379 4.629 1.00 81.00 86 THR A C 1
ATOM 640 O O . THR A 1 86 ? -6.392 -7.122 5.409 1.00 81.00 86 THR A O 1
ATOM 643 N N . ASN A 1 87 ? -4.667 -6.737 4.026 1.00 82.88 87 ASN A N 1
ATOM 644 C CA . ASN A 1 87 ? -4.045 -8.056 4.195 1.00 82.88 87 ASN A CA 1
ATOM 645 C C . ASN A 1 87 ? -2.650 -7.997 4.838 1.00 82.88 87 ASN A C 1
ATOM 647 O O . ASN A 1 87 ? -2.056 -9.039 5.100 1.00 82.88 87 ASN A O 1
ATOM 651 N N . GLY A 1 88 ? -2.116 -6.796 5.076 1.00 82.62 88 GLY A N 1
ATOM 652 C CA . GLY A 1 88 ? -0.807 -6.585 5.685 1.00 82.62 88 GLY A CA 1
ATOM 653 C C . GLY A 1 88 ? 0.385 -6.857 4.763 1.00 82.62 88 GLY A C 1
ATOM 654 O O . GLY A 1 88 ? 1.523 -6.712 5.211 1.00 82.62 88 GLY A O 1
ATOM 655 N N . ASN A 1 89 ? 0.170 -7.226 3.495 1.00 89.38 89 ASN A N 1
ATOM 656 C CA . ASN A 1 89 ? 1.258 -7.468 2.550 1.00 89.38 89 ASN A CA 1
ATOM 657 C C . ASN A 1 89 ? 2.001 -6.170 2.243 1.00 89.38 89 ASN A C 1
ATOM 659 O O . ASN A 1 89 ? 1.398 -5.109 2.073 1.00 89.38 89 ASN A O 1
ATOM 663 N N . THR A 1 90 ? 3.322 -6.267 2.126 1.00 93.00 90 THR A N 1
ATOM 664 C CA . THR A 1 90 ? 4.196 -5.113 1.909 1.00 93.00 90 THR A CA 1
ATOM 665 C C . THR A 1 90 ? 5.200 -5.395 0.806 1.00 93.00 90 THR A C 1
ATOM 667 O O . THR A 1 90 ? 5.541 -6.545 0.522 1.00 93.00 90 THR A O 1
ATOM 670 N N . SER A 1 91 ? 5.676 -4.335 0.165 1.00 96.50 91 SER A N 1
ATOM 671 C CA . SER A 1 91 ? 6.743 -4.425 -0.823 1.00 96.50 91 SER A CA 1
ATOM 672 C C . SER A 1 91 ? 7.518 -3.117 -0.876 1.00 96.50 91 SER A C 1
ATOM 674 O O . SER A 1 91 ? 6.923 -2.038 -0.832 1.00 96.50 91 SER A O 1
ATOM 676 N N . PHE A 1 92 ? 8.840 -3.199 -0.998 1.00 97.38 92 PHE A N 1
ATOM 677 C CA . PHE A 1 92 ? 9.602 -2.051 -1.466 1.00 97.38 92 PHE A CA 1
ATOM 678 C C . PHE A 1 92 ? 9.436 -1.936 -2.976 1.00 97.38 92 PHE A C 1
ATOM 680 O O . PHE A 1 92 ? 9.523 -2.926 -3.699 1.00 97.38 92 PHE A O 1
ATOM 687 N N . ALA A 1 93 ? 9.200 -0.720 -3.439 1.00 96.62 93 ALA A N 1
ATOM 688 C CA . ALA A 1 93 ? 9.020 -0.379 -4.829 1.00 96.62 93 ALA A CA 1
ATOM 689 C C . ALA A 1 93 ? 9.955 0.761 -5.228 1.00 96.62 93 ALA A C 1
ATOM 691 O O . ALA A 1 93 ? 10.514 1.482 -4.403 1.00 96.62 93 ALA A O 1
ATOM 692 N N . TYR A 1 94 ? 10.112 0.904 -6.531 1.00 92.56 94 TYR A N 1
ATOM 693 C CA . TYR A 1 94 ? 10.955 1.896 -7.170 1.00 92.56 94 TYR A CA 1
ATOM 694 C C . TYR A 1 94 ? 10.076 2.937 -7.872 1.00 92.56 94 TYR A C 1
ATOM 696 O O . TYR A 1 94 ? 9.150 2.563 -8.589 1.00 92.56 94 TYR A O 1
ATOM 704 N N . PHE A 1 95 ? 10.304 4.234 -7.675 1.00 94.44 95 PHE A N 1
ATOM 705 C CA . PHE A 1 95 ? 9.534 5.273 -8.364 1.00 94.44 95 PHE A CA 1
ATOM 706 C C . PHE A 1 95 ? 10.064 5.477 -9.790 1.00 94.44 95 PHE A C 1
ATOM 708 O O . PHE A 1 95 ? 11.190 5.938 -9.978 1.00 94.44 95 PHE A O 1
ATOM 715 N N . VAL A 1 96 ? 9.263 5.136 -10.805 1.00 93.44 96 VAL A N 1
ATOM 716 C CA . VAL A 1 96 ? 9.750 5.063 -12.200 1.00 93.44 96 VAL A CA 1
ATOM 717 C C . VAL A 1 96 ? 8.988 5.928 -13.195 1.00 93.44 96 VAL A C 1
ATOM 719 O O . VAL A 1 96 ? 9.465 6.101 -14.317 1.00 93.44 96 VAL A O 1
ATOM 722 N N . ASP A 1 97 ? 7.822 6.462 -12.824 1.00 91.00 97 ASP A N 1
ATOM 723 C CA . ASP A 1 97 ? 7.020 7.273 -13.741 1.00 91.00 97 ASP A CA 1
ATOM 724 C C . ASP A 1 97 ? 6.044 8.231 -13.055 1.00 91.00 97 ASP A C 1
ATOM 726 O O . ASP A 1 97 ? 5.524 7.937 -11.986 1.00 91.00 97 ASP A O 1
ATOM 730 N N . GLY A 1 98 ? 5.743 9.357 -13.697 1.00 85.62 98 GLY A N 1
ATOM 731 C CA . GLY A 1 98 ? 4.685 10.263 -13.261 1.00 85.62 98 GLY A CA 1
ATOM 732 C C . GLY A 1 98 ? 3.314 9.764 -13.715 1.00 85.62 98 GLY A C 1
ATOM 733 O O . GLY A 1 98 ? 2.995 9.794 -14.900 1.00 85.62 98 GLY A O 1
ATOM 734 N N . GLY A 1 99 ? 2.480 9.347 -12.768 1.00 76.38 99 GLY A N 1
ATOM 735 C CA . GLY A 1 99 ? 1.084 8.996 -13.005 1.00 76.38 99 GLY A CA 1
ATOM 736 C C . GLY A 1 99 ? 0.160 10.224 -13.069 1.00 76.38 99 GLY A C 1
ATOM 737 O O . GLY A 1 99 ? 0.521 11.318 -12.617 1.00 76.38 99 GLY A O 1
ATOM 738 N N . PRO A 1 100 ? -1.068 10.071 -13.595 1.00 72.62 100 PRO A N 1
ATOM 739 C CA . PRO A 1 100 ? -2.040 11.160 -13.659 1.00 72.62 100 PRO A CA 1
ATOM 740 C C . PRO A 1 100 ? -2.406 11.682 -12.259 1.00 72.62 100 PRO A C 1
ATOM 742 O O . PRO A 1 100 ? -2.630 10.903 -11.335 1.00 72.62 100 PRO A O 1
ATOM 745 N N . ALA A 1 101 ? -2.546 13.005 -12.121 1.00 62.25 101 ALA A N 1
ATOM 746 C CA . ALA A 1 101 ? -2.757 13.692 -10.839 1.00 62.25 101 ALA A CA 1
ATOM 747 C C . ALA A 1 101 ? -3.988 13.233 -10.027 1.00 62.25 101 ALA A C 1
ATOM 749 O O . ALA A 1 101 ? -4.023 13.437 -8.820 1.00 62.25 101 ALA A O 1
ATOM 750 N N . GLY A 1 102 ? -5.006 12.656 -10.680 1.00 59.44 102 GLY A N 1
ATOM 751 C CA . GLY A 1 102 ? -6.275 12.254 -10.056 1.00 59.44 102 GLY A CA 1
ATOM 752 C C . GLY A 1 102 ? -6.376 10.778 -9.657 1.00 59.44 102 GLY A C 1
ATOM 753 O O . GLY A 1 102 ? -7.464 10.328 -9.309 1.00 59.44 102 GLY A O 1
ATOM 754 N N . LYS A 1 103 ? -5.289 10.005 -9.757 1.00 71.12 103 LYS A N 1
ATOM 755 C CA . LYS A 1 103 ? -5.230 8.613 -9.283 1.00 71.12 103 LYS A CA 1
ATOM 756 C C . LYS A 1 103 ? -4.310 8.512 -8.068 1.00 71.12 103 LYS A C 1
ATOM 758 O O . LYS A 1 103 ? -3.476 9.383 -7.872 1.00 71.12 103 LYS A O 1
ATOM 763 N N . LEU A 1 104 ? -4.443 7.444 -7.280 1.00 68.00 104 LEU A N 1
ATOM 764 C CA . LEU A 1 104 ? -3.561 7.185 -6.131 1.00 68.00 104 LEU A CA 1
ATOM 765 C C . LEU A 1 104 ? -2.167 6.687 -6.549 1.00 68.00 104 LEU A C 1
ATOM 767 O O . LEU A 1 104 ? -1.207 6.901 -5.820 1.00 68.00 104 LEU A O 1
ATOM 771 N N . GLY A 1 105 ? -2.042 6.076 -7.729 1.00 78.88 105 GLY A N 1
ATOM 772 C CA . GLY A 1 105 ? -0.787 5.586 -8.301 1.00 78.88 105 GLY A CA 1
ATOM 773 C C . GLY A 1 105 ? -1.040 4.454 -9.298 1.00 78.88 105 GLY A C 1
ATOM 774 O O . GLY A 1 105 ? -2.158 3.941 -9.389 1.00 78.88 105 GLY A O 1
ATOM 775 N N . GLU A 1 106 ? -0.018 4.069 -10.056 1.00 88.69 106 GLU A N 1
ATOM 776 C CA . GLU A 1 106 ? -0.021 2.852 -10.886 1.00 88.69 106 GLU A CA 1
ATOM 777 C C . GLU A 1 106 ? 1.169 1.978 -10.478 1.00 88.69 106 GLU A C 1
ATOM 779 O O . GLU A 1 106 ? 2.174 2.492 -10.001 1.00 88.69 106 GLU A O 1
ATOM 784 N N . GLY A 1 107 ? 1.061 0.657 -10.603 1.00 92.62 107 GLY A N 1
ATOM 785 C CA . GLY A 1 107 ? 2.080 -0.270 -10.112 1.00 92.62 107 GLY A CA 1
ATOM 786 C C . GLY A 1 107 ? 2.429 -1.342 -11.132 1.00 92.62 107 GLY A C 1
ATOM 787 O O . GLY A 1 107 ? 1.602 -1.722 -11.958 1.00 92.62 107 GLY A O 1
ATOM 788 N N . SER A 1 108 ? 3.659 -1.841 -11.050 1.00 96.12 108 SER A N 1
ATOM 789 C CA . SER A 1 108 ? 4.119 -3.007 -11.816 1.00 96.12 108 SER A CA 1
ATOM 790 C C . SER A 1 108 ? 3.286 -4.273 -11.542 1.00 96.12 108 SER A C 1
ATOM 792 O O . SER A 1 108 ? 2.670 -4.408 -10.479 1.00 96.12 108 SER A O 1
ATOM 794 N N . ILE A 1 109 ? 3.325 -5.237 -12.469 1.00 96.94 109 ILE A N 1
ATOM 795 C CA . ILE A 1 109 ? 2.722 -6.575 -12.304 1.00 96.94 109 ILE A CA 1
ATOM 796 C C . ILE A 1 109 ? 3.290 -7.251 -11.051 1.00 96.94 109 ILE A C 1
ATOM 798 O O . ILE A 1 109 ? 2.536 -7.804 -10.244 1.00 96.94 109 ILE A O 1
ATOM 802 N N . TYR A 1 110 ? 4.608 -7.141 -10.856 1.00 98.06 110 TYR A N 1
ATOM 803 C CA . TYR A 1 110 ? 5.296 -7.644 -9.672 1.00 98.06 110 TYR A CA 1
ATOM 804 C C . TYR A 1 110 ? 4.722 -7.030 -8.389 1.00 98.06 110 TYR A C 1
ATOM 806 O O . TYR A 1 110 ? 4.340 -7.758 -7.473 1.00 98.06 110 TYR A O 1
ATOM 814 N N . LEU A 1 111 ? 4.627 -5.696 -8.323 1.00 97.75 111 LEU A N 1
ATOM 815 C CA . LEU A 1 111 ? 4.129 -4.986 -7.141 1.00 97.75 111 LEU A CA 1
ATOM 816 C C . LEU A 1 111 ? 2.690 -5.389 -6.805 1.00 97.75 111 LEU A C 1
ATOM 818 O O . LEU A 1 111 ? 2.387 -5.679 -5.650 1.00 97.75 111 LEU A O 1
ATOM 822 N N . ALA A 1 112 ? 1.813 -5.462 -7.810 1.00 97.31 112 ALA A N 1
ATOM 823 C CA . ALA A 1 112 ? 0.434 -5.900 -7.613 1.00 97.31 112 ALA A CA 1
ATOM 824 C C . ALA A 1 112 ? 0.375 -7.311 -7.006 1.00 97.31 112 ALA A C 1
ATOM 826 O O . ALA A 1 112 ? -0.341 -7.529 -6.029 1.00 97.31 112 ALA A O 1
ATOM 827 N N . SER A 1 113 ? 1.179 -8.244 -7.526 1.00 97.88 113 SER A N 1
ATOM 828 C CA . SER A 1 113 ? 1.270 -9.599 -6.975 1.00 97.88 113 SER A CA 1
ATOM 829 C C . SER A 1 113 ? 1.799 -9.602 -5.538 1.00 97.88 113 SER A C 1
ATOM 831 O O . SER A 1 113 ? 1.243 -10.295 -4.688 1.00 97.88 113 SER A O 1
ATOM 833 N N . ALA A 1 114 ? 2.848 -8.824 -5.250 1.00 97.50 114 ALA A N 1
ATOM 834 C CA . ALA A 1 114 ? 3.446 -8.734 -3.917 1.00 97.50 114 ALA A CA 1
ATOM 835 C C . ALA A 1 114 ? 2.458 -8.186 -2.873 1.00 97.50 114 ALA A C 1
ATOM 837 O O . ALA A 1 114 ? 2.439 -8.649 -1.737 1.00 97.50 114 ALA A O 1
ATOM 838 N N . LEU A 1 115 ? 1.584 -7.260 -3.272 1.00 96.25 115 LEU A N 1
ATOM 839 C CA . LEU A 1 115 ? 0.536 -6.681 -2.425 1.00 96.25 115 LEU A CA 1
ATOM 840 C C . LEU A 1 115 ? -0.741 -7.542 -2.347 1.00 96.25 115 LEU A C 1
ATOM 842 O O . LEU A 1 115 ? -1.718 -7.153 -1.704 1.00 96.25 115 LEU A O 1
ATOM 846 N N . GLY A 1 116 ? -0.754 -8.724 -2.973 1.00 96.31 116 GLY A N 1
ATOM 847 C CA . GLY A 1 116 ? -1.913 -9.623 -2.992 1.00 96.31 116 GLY A CA 1
ATOM 848 C C . GLY A 1 116 ? -3.088 -9.111 -3.832 1.00 96.31 116 GLY A C 1
ATOM 849 O O . GLY A 1 116 ? -4.232 -9.479 -3.574 1.00 96.31 116 GLY A O 1
ATOM 850 N N . LEU A 1 117 ? -2.828 -8.244 -4.810 1.00 95.12 117 LEU A N 1
ATOM 851 C CA . LEU A 1 117 ? -3.820 -7.762 -5.768 1.00 95.12 117 LEU A CA 1
ATOM 852 C C . LEU A 1 117 ? -3.853 -8.658 -7.013 1.00 95.12 117 LEU A C 1
ATOM 854 O O . LEU A 1 117 ? -2.915 -9.400 -7.304 1.00 95.12 117 LEU A O 1
ATOM 858 N N . ASN A 1 118 ? -4.919 -8.541 -7.809 1.00 95.62 118 ASN A N 1
ATOM 859 C CA . ASN A 1 118 ? -4.933 -9.121 -9.148 1.00 95.62 118 ASN A CA 1
ATOM 860 C C . ASN A 1 118 ? -3.847 -8.447 -10.003 1.00 95.62 118 ASN A C 1
ATOM 862 O O . ASN A 1 118 ? -3.955 -7.263 -10.315 1.00 95.62 118 ASN A O 1
ATOM 866 N N . SER A 1 119 ? -2.818 -9.198 -10.392 1.00 95.88 119 SER A N 1
ATOM 867 C CA . SER A 1 119 ? -1.661 -8.696 -11.141 1.00 95.88 119 SER A CA 1
ATOM 868 C C . SER A 1 119 ? -1.871 -8.644 -12.657 1.00 95.88 119 SER A C 1
ATOM 870 O O . SER A 1 119 ? -0.950 -8.309 -13.398 1.00 95.88 119 SER A O 1
ATOM 872 N N . ASN A 1 120 ? -3.074 -8.955 -13.153 1.00 93.38 120 ASN A N 1
ATOM 873 C CA . ASN A 1 120 ? -3.359 -8.906 -14.583 1.00 93.38 120 ASN A CA 1
ATOM 874 C C . ASN A 1 120 ? -3.141 -7.479 -15.142 1.00 93.38 120 ASN A C 1
ATOM 876 O O . ASN A 1 120 ? -3.853 -6.561 -14.742 1.00 93.38 120 ASN A O 1
ATOM 880 N N . PRO A 1 121 ? -2.257 -7.265 -16.132 1.00 87.50 121 PRO A N 1
ATOM 881 C CA . PRO A 1 121 ? -1.931 -5.918 -16.614 1.00 87.50 121 PRO A CA 1
ATOM 882 C C . PRO A 1 121 ? -3.073 -5.219 -17.369 1.00 87.50 121 PRO A C 1
ATOM 884 O O . PRO A 1 121 ? -2.984 -4.031 -17.668 1.00 87.50 121 PRO A O 1
ATOM 887 N N . ARG A 1 122 ? -4.149 -5.935 -17.724 1.00 85.56 122 ARG A N 1
ATOM 888 C CA . ARG A 1 122 ? -5.308 -5.375 -18.442 1.00 85.56 122 ARG A CA 1
ATOM 889 C C . ARG A 1 122 ? -6.503 -5.101 -17.540 1.00 85.56 122 ARG A C 1
ATOM 891 O O . ARG A 1 122 ? -7.287 -4.206 -17.842 1.00 85.56 122 ARG A O 1
ATOM 898 N N . THR A 1 123 ? -6.688 -5.919 -16.510 1.00 88.44 123 THR A N 1
ATOM 899 C CA . THR A 1 123 ? -7.910 -5.928 -15.686 1.00 88.44 123 THR A CA 1
ATOM 900 C C . THR A 1 123 ? -7.628 -6.024 -14.188 1.00 88.44 123 THR A C 1
ATOM 902 O O . THR A 1 123 ? -8.552 -6.248 -13.412 1.00 88.44 123 THR A O 1
ATOM 905 N N . GLY A 1 124 ? -6.360 -5.960 -13.793 1.00 90.25 124 GLY A N 1
ATOM 906 C CA . GLY A 1 124 ? -5.906 -6.065 -12.416 1.00 90.25 124 GLY A CA 1
ATOM 907 C C . GLY A 1 124 ? -5.937 -4.739 -11.663 1.00 90.25 124 GLY A C 1
ATOM 908 O O . GLY A 1 124 ? -6.513 -3.750 -12.119 1.00 90.25 124 GLY A O 1
ATOM 909 N N . GLY A 1 125 ? -5.298 -4.738 -10.496 1.00 90.44 125 GLY A N 1
ATOM 910 C CA . GLY A 1 125 ? -5.339 -3.641 -9.534 1.00 90.44 125 GLY A CA 1
ATOM 911 C C . GLY A 1 125 ? -6.570 -3.686 -8.626 1.00 90.44 125 GLY A C 1
ATOM 912 O O . GLY A 1 125 ? -7.222 -4.720 -8.473 1.00 90.44 125 GLY A O 1
ATOM 913 N N . THR A 1 126 ? -6.865 -2.552 -7.995 1.00 88.44 126 THR A N 1
ATOM 914 C CA . THR A 1 126 ? -8.020 -2.360 -7.111 1.00 88.44 126 THR A CA 1
ATOM 915 C C . THR A 1 126 ? -8.549 -0.934 -7.245 1.00 88.44 126 THR A C 1
ATOM 917 O O . THR A 1 126 ? -7.781 -0.005 -7.493 1.00 88.44 126 THR A O 1
ATOM 920 N N . SER A 1 127 ? -9.864 -0.755 -7.100 1.00 85.38 127 SER A N 1
ATOM 921 C CA . SER A 1 127 ? -10.497 0.564 -6.957 1.00 85.38 127 SER A CA 1
ATOM 922 C C . SER A 1 127 ? -10.663 0.982 -5.495 1.00 85.38 127 SER A C 1
ATOM 924 O O . SER A 1 127 ? -11.099 2.099 -5.225 1.00 85.38 127 SER A O 1
ATOM 926 N N . GLN A 1 128 ? -10.370 0.081 -4.555 1.00 82.88 128 GLN A N 1
ATOM 927 C CA . GLN A 1 128 ? -10.401 0.371 -3.127 1.00 82.88 128 GLN A CA 1
ATOM 928 C C . GLN A 1 128 ? -9.153 1.176 -2.746 1.00 82.88 128 GLN A C 1
ATOM 930 O O . GLN A 1 128 ? -8.060 0.926 -3.257 1.00 82.88 128 GLN A O 1
ATOM 935 N N . GLN A 1 129 ? -9.303 2.128 -1.830 1.00 84.19 129 GLN A N 1
ATOM 936 C CA . GLN A 1 129 ? -8.210 2.976 -1.345 1.00 84.19 129 GLN A CA 1
ATOM 937 C C . GLN A 1 129 ? -7.440 2.258 -0.227 1.00 84.19 129 GLN A C 1
ATOM 939 O O . GLN A 1 129 ? -7.455 2.682 0.918 1.00 84.19 129 GLN A O 1
ATOM 944 N N . ILE A 1 130 ? -6.846 1.110 -0.561 1.00 85.38 130 ILE A N 1
ATOM 945 C CA . ILE A 1 130 ? -6.256 0.173 0.414 1.00 85.38 130 ILE A CA 1
ATOM 946 C C . ILE A 1 130 ? -4.738 0.035 0.287 1.00 85.38 130 ILE A C 1
ATOM 948 O O . ILE A 1 130 ? -4.142 -0.820 0.940 1.00 85.38 130 ILE A O 1
ATOM 952 N N . ILE A 1 131 ? -4.124 0.810 -0.607 1.00 89.00 131 ILE A N 1
ATOM 953 C CA . ILE A 1 131 ? -2.680 0.797 -0.815 1.00 89.00 131 ILE A CA 1
ATOM 954 C C . ILE A 1 131 ? -2.100 2.101 -0.298 1.00 89.00 131 ILE A C 1
ATOM 956 O O . ILE A 1 131 ? -2.336 3.156 -0.889 1.00 89.00 131 ILE A O 1
ATOM 960 N N . ASP A 1 132 ? -1.291 1.983 0.744 1.00 88.44 132 ASP A N 1
ATOM 961 C CA . ASP A 1 132 ? -0.474 3.067 1.257 1.00 88.44 132 ASP A CA 1
ATOM 962 C C . ASP A 1 132 ? 0.939 2.980 0.718 1.00 88.44 132 ASP A C 1
ATOM 964 O O . ASP A 1 132 ? 1.461 1.899 0.415 1.00 88.44 132 ASP A O 1
ATOM 968 N N . TYR A 1 133 ? 1.583 4.139 0.651 1.00 89.75 133 TYR A N 1
ATOM 969 C CA . TYR A 1 133 ? 2.997 4.206 0.366 1.00 89.75 133 TYR A CA 1
ATOM 970 C C . TYR A 1 133 ? 3.702 5.350 1.086 1.00 89.75 133 TYR A C 1
ATOM 972 O O . TYR A 1 133 ? 3.174 6.450 1.238 1.00 89.75 133 TYR A O 1
ATOM 980 N N . VAL A 1 134 ? 4.947 5.085 1.472 1.00 90.81 134 VAL A N 1
ATOM 981 C CA . VAL A 1 134 ? 5.900 6.078 1.963 1.00 90.81 134 VAL A CA 1
ATOM 982 C C . VAL A 1 134 ? 7.021 6.187 0.952 1.00 90.81 134 VAL A C 1
ATOM 984 O O . VAL A 1 134 ? 7.713 5.210 0.677 1.00 90.81 134 VAL A O 1
ATOM 987 N N . VAL A 1 135 ? 7.203 7.381 0.405 1.00 92.44 135 VAL A N 1
ATOM 988 C CA . VAL A 1 135 ? 8.327 7.686 -0.479 1.00 92.44 135 VAL A CA 1
ATOM 989 C C . VAL A 1 135 ? 9.506 8.122 0.378 1.00 92.44 135 VAL A C 1
ATOM 991 O O . VAL A 1 135 ? 9.328 8.938 1.282 1.00 92.44 135 VAL A O 1
ATOM 994 N N . PHE A 1 136 ? 10.698 7.610 0.078 1.00 93.56 136 PHE A N 1
ATOM 995 C CA . PHE A 1 136 ? 11.956 8.022 0.697 1.00 93.56 136 PHE A CA 1
ATOM 996 C C . PHE A 1 136 ? 12.714 8.926 -0.286 1.00 93.56 136 PHE A C 1
ATOM 998 O O . PHE A 1 136 ? 13.357 8.414 -1.206 1.00 93.56 136 PHE A O 1
ATOM 1005 N N . PRO A 1 137 ? 12.619 10.264 -0.171 1.00 92.94 137 PRO A N 1
ATOM 1006 C CA . PRO A 1 137 ? 13.212 11.161 -1.155 1.00 92.94 137 PRO A CA 1
ATOM 1007 C C . PRO A 1 137 ? 14.742 11.086 -1.149 1.00 92.94 137 PRO A C 1
ATOM 1009 O O . PRO A 1 137 ? 15.344 11.056 -0.077 1.00 92.94 137 PRO A O 1
ATOM 1012 N N . GLN A 1 138 ? 15.367 11.148 -2.328 1.00 91.38 138 GLN A N 1
ATOM 1013 C CA . GLN A 1 138 ? 16.8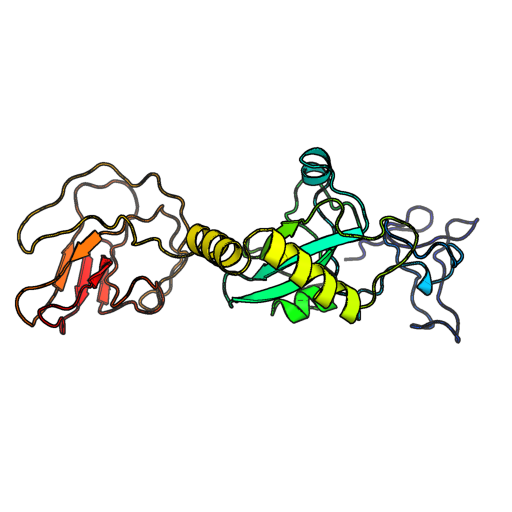26 11.076 -2.525 1.00 91.38 138 GLN A CA 1
ATOM 1014 C C . GLN A 1 138 ? 17.470 9.749 -2.072 1.00 91.38 138 GLN A C 1
ATOM 1016 O O . GLN A 1 138 ? 18.655 9.716 -1.741 1.00 91.38 138 GLN A O 1
ATOM 1021 N N . SER A 1 139 ? 16.709 8.655 -2.062 1.00 94.00 139 SER A N 1
ATOM 1022 C CA . S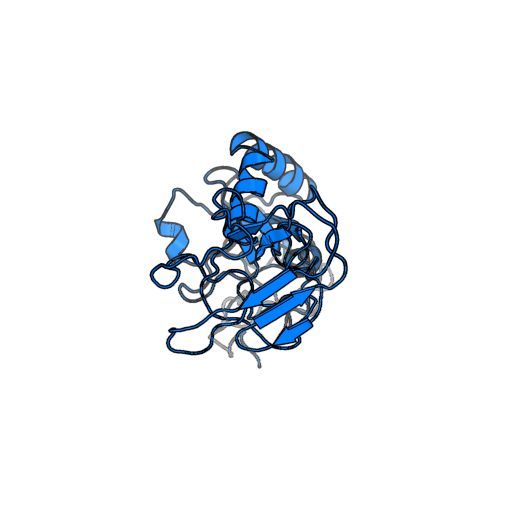ER A 1 139 ? 17.193 7.331 -1.629 1.00 94.00 139 SER A CA 1
ATOM 1023 C C . SER A 1 139 ? 17.761 6.479 -2.769 1.00 94.00 139 SER A C 1
ATOM 1025 O O . SER A 1 139 ? 18.455 5.486 -2.541 1.00 94.00 139 SER A O 1
ATOM 1027 N N . GLY A 1 140 ? 17.461 6.849 -4.015 1.00 90.19 140 GLY A N 1
ATOM 1028 C CA . GLY A 1 140 ? 17.918 6.145 -5.206 1.00 90.19 140 GLY A CA 1
ATOM 1029 C C . GLY A 1 140 ? 19.215 6.672 -5.811 1.00 90.19 140 GLY A C 1
ATOM 1030 O O . GLY A 1 140 ? 19.751 7.706 -5.429 1.00 90.19 140 GLY A O 1
ATOM 1031 N N . TYR A 1 141 ? 19.674 5.997 -6.868 1.00 90.06 141 TYR A N 1
ATOM 1032 C CA . TYR A 1 141 ? 20.748 6.502 -7.738 1.00 90.06 141 TYR A CA 1
ATOM 1033 C C . TYR A 1 141 ? 20.279 7.559 -8.751 1.00 90.06 141 TYR A C 1
ATOM 1035 O O . TYR A 1 141 ? 21.083 8.059 -9.536 1.00 90.06 141 TYR A O 1
ATOM 1043 N N . GLY A 1 142 ? 18.991 7.909 -8.742 1.00 87.88 142 GLY A N 1
ATOM 1044 C CA . GLY A 1 142 ? 18.402 8.813 -9.720 1.00 87.88 142 GLY A CA 1
ATOM 1045 C C . GLY A 1 142 ? 18.265 8.175 -11.106 1.00 87.88 142 GLY A C 1
ATOM 1046 O O . GLY A 1 142 ? 18.141 6.959 -11.253 1.00 87.88 142 GLY A O 1
ATOM 1047 N N . GLN A 1 143 ? 18.286 9.017 -12.138 1.00 90.62 143 GLN A N 1
ATOM 1048 C CA . GLN A 1 143 ? 18.126 8.603 -13.529 1.00 90.62 143 GLN A CA 1
ATOM 1049 C C . GLN A 1 143 ? 19.352 7.851 -14.069 1.00 90.62 143 GLN A C 1
ATOM 1051 O O . GLN A 1 143 ? 20.494 8.191 -13.769 1.00 90.62 143 GLN A O 1
ATOM 1056 N N . GLY A 1 144 ? 19.121 6.906 -14.980 1.00 88.81 144 GLY A N 1
ATOM 1057 C CA . GLY A 1 144 ? 20.163 6.340 -15.828 1.00 88.81 144 GLY A CA 1
ATOM 1058 C C . GLY A 1 144 ? 20.748 5.017 -15.360 1.00 88.81 144 GLY A C 1
ATOM 1059 O O . GLY A 1 144 ? 21.616 4.494 -16.054 1.00 88.81 144 GLY A O 1
ATOM 1060 N N . THR A 1 145 ? 20.302 4.462 -14.231 1.00 89.56 145 THR A N 1
ATOM 1061 C CA . THR A 1 145 ? 20.673 3.116 -13.772 1.00 89.56 145 THR A CA 1
ATOM 1062 C C . THR A 1 145 ? 19.524 2.486 -13.000 1.00 89.56 145 THR A C 1
ATOM 1064 O O . THR A 1 145 ? 19.036 3.064 -12.037 1.00 89.56 145 THR A O 1
ATOM 1067 N N . HIS A 1 146 ? 19.117 1.280 -13.398 1.00 93.06 146 HIS A N 1
ATOM 1068 C CA . HIS A 1 146 ? 18.099 0.521 -12.674 1.00 93.06 146 HIS A CA 1
ATOM 1069 C C . HIS A 1 146 ? 18.698 -0.202 -11.471 1.00 93.06 146 HIS A C 1
ATOM 1071 O O . HIS A 1 146 ? 19.770 -0.806 -11.566 1.00 93.06 146 HIS A O 1
ATOM 1077 N N . LEU A 1 147 ? 17.960 -0.203 -10.364 1.00 94.19 147 LEU A N 1
ATOM 1078 C CA . LEU A 1 147 ? 18.235 -1.090 -9.243 1.00 94.19 147 LEU A CA 1
ATOM 1079 C C . LEU A 1 147 ? 17.733 -2.507 -9.539 1.00 94.19 147 LEU A C 1
ATOM 1081 O O . LEU A 1 147 ? 16.698 -2.710 -10.173 1.00 94.19 147 LEU A O 1
ATOM 1085 N N . THR A 1 148 ? 18.458 -3.500 -9.034 1.00 94.75 148 THR A N 1
ATOM 1086 C CA . THR A 1 148 ? 17.971 -4.883 -8.951 1.00 94.75 148 THR A CA 1
ATOM 1087 C C . THR A 1 148 ? 16.951 -5.028 -7.820 1.00 94.75 148 THR A C 1
ATOM 1089 O O . THR A 1 148 ? 16.970 -4.260 -6.858 1.00 94.75 148 THR A O 1
ATOM 1092 N N . LEU A 1 149 ? 16.120 -6.075 -7.863 1.00 96.19 149 LEU A N 1
ATOM 1093 C CA . LEU A 1 149 ? 15.197 -6.411 -6.770 1.00 96.19 149 LEU A CA 1
ATOM 1094 C C . LEU A 1 149 ? 15.907 -6.512 -5.404 1.00 96.19 149 LEU A C 1
ATOM 1096 O O . LEU A 1 149 ? 15.409 -6.017 -4.396 1.00 96.19 149 LEU A O 1
ATOM 1100 N N . ALA A 1 150 ? 17.102 -7.108 -5.368 1.00 96.00 150 ALA A N 1
ATOM 1101 C CA . ALA A 1 150 ? 17.891 -7.222 -4.143 1.00 96.00 150 ALA A CA 1
ATOM 1102 C C . ALA A 1 150 ? 18.342 -5.849 -3.608 1.00 96.00 150 ALA A C 1
ATOM 1104 O O . ALA A 1 150 ? 18.324 -5.619 -2.396 1.00 96.00 150 ALA A O 1
ATOM 1105 N N . GLN A 1 151 ? 18.707 -4.921 -4.496 1.00 96.38 151 GLN A N 1
ATOM 1106 C CA . GLN A 1 151 ? 19.058 -3.552 -4.110 1.00 96.38 151 GLN A CA 1
ATOM 1107 C C . GLN A 1 151 ? 17.834 -2.785 -3.617 1.00 96.38 151 GLN A C 1
ATOM 1109 O O . GLN A 1 151 ? 17.911 -2.182 -2.555 1.00 96.38 151 GLN A O 1
ATOM 1114 N N . ILE A 1 152 ? 16.698 -2.875 -4.316 1.00 97.00 152 ILE A N 1
ATOM 1115 C CA . ILE A 1 152 ? 15.440 -2.237 -3.893 1.00 97.00 152 ILE A CA 1
ATOM 1116 C C . ILE A 1 152 ? 15.071 -2.675 -2.474 1.00 97.00 152 ILE A C 1
ATOM 1118 O O . ILE A 1 152 ? 14.807 -1.833 -1.621 1.00 97.00 152 ILE A O 1
ATOM 1122 N N . ASN A 1 153 ? 15.138 -3.977 -2.190 1.00 96.38 153 ASN A N 1
ATOM 1123 C CA . ASN A 1 153 ? 14.823 -4.501 -0.863 1.00 96.38 153 ASN A CA 1
ATOM 1124 C C . ASN A 1 153 ? 15.829 -4.054 0.209 1.00 96.38 153 ASN A C 1
ATOM 1126 O O . ASN A 1 153 ? 15.431 -3.617 1.285 1.00 96.38 153 ASN A O 1
ATOM 1130 N N . SER A 1 154 ? 17.132 -4.163 -0.059 1.00 96.25 154 SER A N 1
ATOM 1131 C CA . SER A 1 154 ? 18.166 -3.847 0.940 1.00 96.25 154 SER A CA 1
ATOM 1132 C C . SER A 1 154 ? 18.304 -2.346 1.218 1.00 96.25 154 SER A C 1
ATOM 1134 O O . SER A 1 154 ? 18.413 -1.938 2.377 1.00 96.25 154 SER A O 1
ATOM 1136 N N . MET A 1 155 ? 18.249 -1.515 0.178 1.00 96.50 155 MET A N 1
ATOM 1137 C CA . MET A 1 155 ? 18.245 -0.059 0.313 1.00 96.50 155 MET A CA 1
ATOM 1138 C C . MET A 1 155 ? 16.922 0.413 0.917 1.00 96.50 155 MET A C 1
ATOM 1140 O O . MET A 1 155 ? 16.939 1.180 1.872 1.00 96.50 155 MET A O 1
ATOM 1144 N N . GLY A 1 156 ? 15.782 -0.117 0.459 1.00 95.69 156 GLY A N 1
ATOM 1145 C CA . GLY A 1 156 ? 14.468 0.240 0.999 1.00 95.69 156 GLY A CA 1
ATOM 1146 C C . GLY A 1 156 ? 14.354 -0.064 2.492 1.00 95.69 156 GLY A C 1
ATOM 1147 O O . GLY A 1 156 ? 13.875 0.766 3.261 1.00 95.69 156 GLY A O 1
ATOM 1148 N N . GLN A 1 157 ? 14.892 -1.203 2.939 1.00 93.44 157 GLN A N 1
ATOM 1149 C CA . GLN A 1 157 ? 14.952 -1.538 4.362 1.00 93.44 157 GLN A CA 1
ATOM 1150 C C . GLN A 1 157 ? 15.837 -0.571 5.163 1.00 93.44 157 GLN A C 1
ATOM 1152 O O . GLN A 1 157 ? 15.532 -0.270 6.322 1.00 93.44 157 GLN A O 1
ATOM 1157 N N . THR A 1 158 ? 16.924 -0.082 4.563 1.00 95.31 158 THR A N 1
ATOM 1158 C CA . THR A 1 158 ? 17.802 0.922 5.180 1.00 95.31 158 THR A CA 1
ATOM 1159 C C . THR A 1 158 ? 17.046 2.232 5.392 1.00 95.31 158 THR A C 1
ATOM 1161 O O . THR A 1 158 ? 17.026 2.744 6.512 1.00 95.31 158 THR A O 1
ATOM 1164 N N . GLU A 1 159 ? 16.346 2.713 4.363 1.00 95.75 159 GLU A N 1
ATOM 1165 C CA . GLU A 1 159 ? 15.539 3.936 4.435 1.00 95.75 159 GLU A CA 1
ATOM 1166 C C . GLU A 1 159 ? 14.383 3.812 5.428 1.00 95.75 159 GLU A C 1
ATOM 1168 O O . GLU A 1 159 ? 14.187 4.690 6.266 1.00 95.75 159 GLU A O 1
ATOM 1173 N N . LEU A 1 160 ? 13.663 2.685 5.410 1.00 91.56 160 LEU A N 1
ATOM 1174 C CA . LEU A 1 160 ? 12.575 2.437 6.355 1.00 91.56 160 LEU A CA 1
ATOM 1175 C C . LEU A 1 160 ? 13.078 2.483 7.800 1.00 91.56 160 LEU A C 1
ATOM 1177 O O . LEU A 1 160 ? 12.447 3.094 8.660 1.00 91.56 160 LEU A O 1
ATOM 1181 N N . THR A 1 161 ? 14.234 1.872 8.069 1.00 89.31 161 THR A N 1
ATOM 1182 C CA . THR A 1 161 ? 14.852 1.889 9.402 1.00 89.31 161 THR A CA 1
ATOM 1183 C C . THR A 1 161 ? 15.242 3.310 9.810 1.00 89.31 161 THR A C 1
ATOM 1185 O O . THR A 1 161 ? 14.957 3.719 10.935 1.00 89.31 161 THR A O 1
ATOM 1188 N N . ALA A 1 162 ? 15.840 4.081 8.898 1.00 91.25 162 ALA A N 1
ATOM 1189 C CA . ALA A 1 162 ? 16.211 5.475 9.136 1.00 91.25 162 ALA A CA 1
ATOM 1190 C C . ALA A 1 162 ? 14.988 6.378 9.385 1.00 91.25 162 ALA A C 1
ATOM 1192 O O . ALA A 1 162 ? 15.056 7.296 10.201 1.00 91.25 162 ALA A O 1
ATOM 1193 N N . ALA A 1 163 ? 13.858 6.079 8.742 1.00 86.56 163 ALA A N 1
ATOM 1194 C CA . ALA A 1 163 ? 12.595 6.799 8.886 1.00 86.56 163 ALA A CA 1
ATOM 1195 C C . ALA A 1 163 ? 11.780 6.414 10.142 1.00 86.56 163 ALA A C 1
ATOM 1197 O O . ALA A 1 163 ? 10.688 6.942 10.341 1.00 86.56 163 ALA A O 1
ATOM 1198 N N . GLY A 1 164 ? 12.289 5.519 11.000 1.00 85.31 164 GLY A N 1
ATOM 1199 C CA . GLY A 1 164 ? 11.641 5.113 12.258 1.00 85.31 164 GLY A CA 1
ATOM 1200 C C . GLY A 1 164 ? 11.276 3.628 12.350 1.00 85.31 164 GLY A C 1
ATOM 1201 O O . GLY A 1 164 ? 10.794 3.183 13.393 1.00 85.31 164 GLY A O 1
ATOM 1202 N N . GLY A 1 165 ? 11.531 2.846 11.298 1.00 84.06 165 GLY A N 1
ATOM 1203 C CA . GLY A 1 165 ? 11.367 1.393 11.278 1.00 84.06 165 GLY A CA 1
ATOM 1204 C C . GLY A 1 165 ? 9.950 0.955 11.643 1.00 84.06 165 GLY A C 1
ATOM 1205 O O . GLY A 1 165 ? 8.979 1.450 11.074 1.00 84.06 165 GLY A O 1
ATOM 1206 N N . ILE A 1 166 ? 9.848 0.055 12.629 1.00 69.38 166 ILE A N 1
ATOM 1207 C CA . ILE A 1 166 ? 8.566 -0.443 13.156 1.00 69.38 166 ILE A CA 1
ATOM 1208 C C . ILE A 1 166 ? 7.670 0.711 13.621 1.00 69.38 166 ILE A C 1
ATOM 1210 O O . ILE A 1 166 ? 6.478 0.691 13.365 1.00 69.38 166 ILE A O 1
ATOM 1214 N N . GLY A 1 167 ? 8.228 1.771 14.212 1.00 71.81 167 GLY A N 1
ATOM 1215 C CA . GLY A 1 167 ? 7.425 2.914 14.654 1.00 71.81 167 GLY A CA 1
ATOM 1216 C C . GLY A 1 167 ? 6.723 3.646 13.504 1.00 71.81 167 GLY A C 1
ATOM 1217 O O . GLY A 1 167 ? 5.632 4.177 13.697 1.00 71.81 167 GLY A O 1
ATOM 1218 N N . LEU A 1 168 ? 7.311 3.654 12.302 1.00 76.25 168 LEU A N 1
ATOM 1219 C CA . LEU A 1 168 ? 6.668 4.225 11.119 1.00 76.25 168 LEU A CA 1
ATOM 1220 C C . LEU A 1 168 ? 5.559 3.306 10.601 1.00 76.25 168 LEU A C 1
ATOM 1222 O O . LEU A 1 168 ? 4.474 3.790 10.294 1.00 76.25 168 LEU A O 1
ATOM 1226 N N . THR A 1 169 ? 5.808 1.997 10.529 1.00 70.31 169 THR A N 1
ATOM 1227 C CA . THR A 1 169 ? 4.789 1.034 10.090 1.00 70.31 169 THR A CA 1
ATOM 1228 C C . THR A 1 169 ? 3.629 0.948 11.078 1.00 70.31 169 THR A C 1
ATOM 1230 O O . THR A 1 169 ? 2.487 0.945 10.645 1.00 70.31 169 THR A O 1
ATOM 1233 N N . ASP A 1 170 ? 3.901 0.999 12.382 1.00 68.81 170 ASP A N 1
ATOM 1234 C CA . ASP A 1 170 ? 2.885 1.060 13.437 1.00 68.81 170 ASP A CA 1
ATOM 1235 C C . ASP A 1 170 ? 2.085 2.365 13.361 1.00 68.81 170 ASP A C 1
ATOM 1237 O O . ASP A 1 170 ? 0.886 2.372 13.612 1.00 68.81 170 ASP A O 1
ATOM 1241 N N . CYS A 1 171 ? 2.730 3.482 13.004 1.00 69.44 171 CYS A N 1
ATOM 1242 C CA . CYS A 1 171 ? 2.047 4.757 12.800 1.00 69.44 171 CYS A CA 1
ATOM 1243 C C . CYS A 1 171 ? 1.097 4.697 11.599 1.00 69.44 171 CYS A C 1
ATOM 1245 O O . CYS A 1 171 ? -0.050 5.118 11.727 1.00 69.44 171 CYS A O 1
ATOM 1247 N N . ILE A 1 172 ? 1.559 4.155 10.466 1.00 71.56 172 ILE A N 1
ATOM 1248 C CA . ILE A 1 172 ? 0.735 3.936 9.268 1.00 71.56 172 ILE A CA 1
ATOM 1249 C C . ILE A 1 172 ? -0.442 3.030 9.623 1.00 71.56 172 ILE A C 1
ATOM 1251 O O . ILE A 1 172 ? -1.586 3.386 9.369 1.00 71.56 172 ILE A O 1
ATOM 1255 N N . ASP A 1 173 ? -0.183 1.925 10.315 1.00 67.12 173 ASP A N 1
ATOM 1256 C CA . ASP A 1 173 ? -1.223 0.982 10.719 1.00 67.12 173 ASP A CA 1
ATOM 1257 C C . ASP A 1 173 ? -2.228 1.628 11.669 1.00 67.12 173 ASP A C 1
ATOM 1259 O O . ASP A 1 173 ? -3.431 1.508 11.463 1.00 67.12 173 ASP A O 1
ATOM 1263 N N . ALA A 1 174 ? -1.762 2.420 12.634 1.00 61.94 174 ALA A N 1
ATOM 1264 C CA . ALA A 1 174 ? -2.620 3.155 13.556 1.00 61.94 174 ALA A CA 1
ATOM 1265 C C . ALA A 1 174 ? -3.479 4.241 12.882 1.00 61.94 174 ALA A C 1
ATOM 1267 O O . ALA A 1 174 ? -4.457 4.681 13.491 1.00 61.94 174 ALA A O 1
ATOM 1268 N N . GLN A 1 175 ? -3.140 4.699 11.667 1.00 61.75 175 GLN A N 1
ATOM 1269 C CA . GLN A 1 175 ? -3.998 5.613 10.900 1.00 61.75 175 GLN A CA 1
ATOM 1270 C C . GLN A 1 175 ? -5.188 4.900 10.241 1.00 61.75 175 GLN A C 1
ATOM 1272 O O . GLN A 1 175 ? -6.167 5.573 9.923 1.00 61.75 175 GLN A O 1
ATOM 1277 N N . PHE A 1 176 ? -5.127 3.575 10.055 1.00 62.16 176 PHE A N 1
ATOM 1278 C CA . PHE A 1 176 ? -6.123 2.803 9.293 1.00 62.16 176 PHE A CA 1
ATOM 1279 C C . PHE A 1 176 ? -6.666 1.566 10.023 1.00 62.16 176 PHE A C 1
ATOM 1281 O O . PHE A 1 176 ? -7.543 0.875 9.513 1.00 62.16 176 PHE A O 1
ATOM 1288 N N . SER A 1 177 ? -6.185 1.301 11.235 1.00 72.50 177 SER A N 1
ATOM 1289 C CA . SER A 1 177 ? -6.762 0.349 12.181 1.00 72.50 177 SER A CA 1
ATOM 1290 C C . SER A 1 177 ? -7.569 1.085 13.243 1.00 72.50 177 SER A C 1
ATOM 1292 O O . SER A 1 177 ? -7.194 2.191 13.643 1.00 72.50 177 SER A O 1
ATOM 1294 N N . LEU A 1 178 ? -8.623 0.449 13.758 1.00 85.81 178 LEU A N 1
ATOM 1295 C CA . LEU A 1 178 ? -9.393 0.976 14.881 1.00 85.81 178 LEU A CA 1
ATOM 1296 C C . LEU A 1 178 ? -8.454 1.420 16.017 1.00 85.81 178 LEU A C 1
ATOM 1298 O O . LEU A 1 178 ? -7.671 0.628 16.531 1.00 85.81 178 LEU A O 1
ATOM 1302 N N . ASN A 1 179 ? -8.515 2.692 16.411 1.00 85.12 179 ASN A N 1
ATOM 1303 C CA . ASN A 1 179 ? -7.632 3.234 17.441 1.00 85.12 179 ASN A CA 1
ATOM 1304 C C . ASN A 1 179 ? -8.334 3.269 18.803 1.00 85.12 179 ASN A C 1
ATOM 1306 O O . ASN A 1 179 ? -9.199 4.112 19.045 1.00 85.12 179 A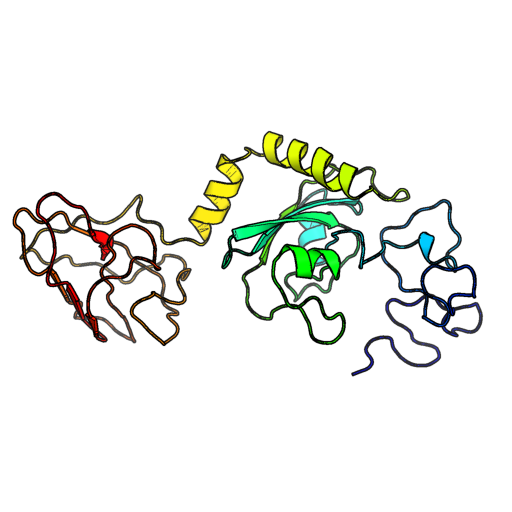SN A O 1
ATOM 1310 N N . CYS A 1 180 ? -7.914 2.396 19.721 1.00 90.38 180 CYS A N 1
ATOM 1311 C CA . CYS A 1 180 ? -8.490 2.313 21.067 1.00 90.38 180 CYS A CA 1
ATOM 1312 C C . CYS A 1 180 ? -7.635 2.958 22.171 1.00 90.38 180 CYS A C 1
ATOM 1314 O O . CYS A 1 180 ? -8.019 2.900 23.344 1.00 90.38 180 CYS A O 1
ATOM 1316 N N . ASN A 1 181 ? -6.505 3.596 21.833 1.00 87.12 181 ASN A N 1
ATOM 1317 C CA . ASN A 1 181 ? -5.579 4.176 22.821 1.00 87.12 181 ASN A CA 1
ATOM 1318 C C . ASN A 1 181 ? -6.232 5.280 23.664 1.00 87.12 181 ASN A C 1
ATOM 1320 O O . ASN A 1 181 ? -5.906 5.439 24.837 1.00 87.12 181 ASN A O 1
ATOM 1324 N N . ASN A 1 182 ? -7.185 6.005 23.075 1.00 86.38 182 ASN A N 1
ATOM 1325 C CA . ASN A 1 182 ? -7.973 7.041 23.742 1.00 86.38 182 ASN A CA 1
ATOM 1326 C C . ASN A 1 182 ? -9.442 6.621 23.910 1.00 86.38 182 ASN A C 1
ATOM 1328 O O . ASN A 1 182 ? -10.337 7.465 23.841 1.00 86.38 182 ASN A O 1
ATOM 1332 N N . SER A 1 183 ? -9.697 5.318 24.078 1.00 94.75 183 SER A N 1
ATOM 1333 C CA . SER A 1 183 ? -11.056 4.820 24.307 1.00 94.75 183 SER A CA 1
ATOM 1334 C C . SER A 1 183 ? -11.685 5.470 25.542 1.00 94.75 183 SER A C 1
ATOM 1336 O O . SER A 1 183 ? -11.030 5.674 26.566 1.00 94.75 183 SER A O 1
ATOM 1338 N N . ILE A 1 184 ? -12.969 5.809 25.443 1.00 96.88 184 ILE A N 1
ATOM 1339 C CA . ILE A 1 184 ? -13.709 6.462 26.525 1.00 96.88 184 ILE A CA 1
ATOM 1340 C C . ILE A 1 184 ? -14.222 5.381 27.488 1.00 96.88 184 ILE A C 1
ATOM 1342 O O . ILE A 1 184 ? -15.059 4.571 27.085 1.00 96.88 184 ILE A O 1
ATOM 1346 N N . PRO A 1 185 ? -13.767 5.341 28.751 1.00 97.25 185 PRO A N 1
ATOM 1347 C CA . PRO A 1 185 ? -14.191 4.305 29.679 1.00 97.25 185 PRO A CA 1
ATOM 1348 C C . PRO A 1 185 ? -15.662 4.487 30.072 1.00 97.25 185 PRO A C 1
ATOM 1350 O O . PRO A 1 185 ? -16.092 5.570 30.475 1.00 97.25 185 PRO A O 1
ATOM 1353 N N . LEU A 1 186 ? -16.425 3.401 29.990 1.00 97.12 186 LEU A N 1
ATOM 1354 C CA . LEU A 1 186 ? -17.814 3.302 30.417 1.00 97.12 186 LEU A CA 1
ATOM 1355 C C . LEU A 1 186 ? -17.925 2.530 31.730 1.00 97.12 186 LEU A C 1
ATOM 1357 O O . LEU A 1 186 ? -17.053 1.757 32.125 1.00 97.12 186 LEU A O 1
ATOM 1361 N N . SER A 1 187 ? -19.047 2.726 32.413 1.00 94.81 187 SER A N 1
ATOM 1362 C CA . SER A 1 187 ? -19.425 1.955 33.594 1.00 94.81 187 SER A CA 1
ATOM 1363 C C . SER A 1 187 ? -20.842 1.432 33.415 1.00 94.81 187 SER A C 1
ATOM 1365 O O . SER A 1 187 ? -21.728 2.176 32.994 1.00 94.81 187 SER A O 1
ATOM 1367 N N . CYS A 1 188 ? -21.067 0.154 33.730 1.00 93.12 188 CYS A N 1
ATOM 1368 C CA . CYS A 1 188 ? -22.387 -0.463 33.605 1.00 93.12 188 CYS A CA 1
ATOM 1369 C C . CYS A 1 188 ? -23.457 0.362 34.339 1.00 93.12 188 CYS A C 1
ATOM 1371 O O . CYS A 1 188 ? -23.297 0.699 35.511 1.00 93.12 188 CYS A O 1
ATOM 1373 N N . GLY A 1 189 ? -24.556 0.664 33.644 1.00 93.19 189 GLY A N 1
ATOM 1374 C CA . GLY A 1 189 ? -25.677 1.438 34.186 1.00 93.19 189 GLY A CA 1
ATOM 1375 C C . GLY A 1 189 ? -25.473 2.957 34.210 1.00 93.19 189 GLY A C 1
ATOM 1376 O O . GLY A 1 189 ? -26.390 3.670 34.613 1.00 93.19 189 GLY A O 1
ATOM 1377 N N . VAL A 1 190 ? -24.320 3.466 33.764 1.00 95.94 190 VAL A N 1
ATOM 1378 C CA . VAL A 1 190 ? -24.056 4.904 33.636 1.00 95.94 190 VAL A CA 1
ATOM 1379 C C . VAL A 1 190 ? -24.075 5.297 32.163 1.00 95.94 190 VAL A C 1
ATOM 1381 O O . VAL A 1 190 ? -23.269 4.819 31.368 1.00 95.94 190 VAL A O 1
ATOM 1384 N N . THR A 1 191 ? -24.987 6.197 31.798 1.00 96.19 191 THR A N 1
ATOM 1385 C CA . THR A 1 191 ? -25.089 6.714 30.430 1.00 96.19 191 THR A CA 1
ATOM 1386 C C . THR A 1 191 ? -23.967 7.709 30.139 1.00 96.19 191 THR A C 1
ATOM 1388 O O . THR A 1 191 ? -23.817 8.706 30.845 1.00 96.19 191 THR A O 1
ATOM 1391 N N . TYR A 1 192 ? -23.225 7.478 29.057 1.00 95.81 192 TYR A N 1
ATOM 1392 C CA . TYR A 1 192 ? -22.356 8.481 28.445 1.00 95.81 192 TYR A CA 1
ATOM 1393 C C . TYR A 1 192 ? -23.151 9.346 27.456 1.00 95.81 192 TYR A C 1
ATOM 1395 O O . TYR A 1 192 ? -24.054 8.866 26.773 1.00 95.81 192 TYR A O 1
ATOM 1403 N N . SER A 1 193 ? -22.831 10.636 27.373 1.00 96.06 193 SER A N 1
ATOM 1404 C CA . SER A 1 193 ? -23.427 11.563 26.407 1.00 96.06 193 SER A CA 1
ATOM 1405 C C . SER A 1 193 ? -22.337 12.405 25.757 1.00 96.06 193 SER A C 1
ATOM 1407 O O . SER A 1 193 ? -21.472 12.945 26.444 1.00 96.06 193 SER A O 1
ATOM 1409 N N . GLY A 1 194 ? -22.393 12.533 24.433 1.00 92.38 194 GLY A N 1
ATOM 1410 C CA . GLY A 1 194 ? -21.414 13.277 23.649 1.00 92.38 194 GLY A CA 1
ATOM 1411 C C . GLY A 1 194 ? -21.929 13.603 22.249 1.00 92.38 194 GLY A C 1
ATOM 1412 O O . GLY A 1 194 ? -22.939 13.065 21.805 1.00 92.38 194 GLY A O 1
ATOM 1413 N N . VAL A 1 195 ? -21.225 14.499 21.558 1.00 91.19 195 VAL A N 1
ATOM 1414 C CA . VAL A 1 195 ? -21.484 14.854 20.147 1.00 91.19 195 VAL A CA 1
ATOM 1415 C C . VAL A 1 195 ? -21.055 13.726 19.209 1.00 91.19 195 VAL A C 1
ATOM 1417 O O . VAL A 1 195 ? -20.263 12.897 19.632 1.00 91.19 195 VAL A O 1
ATOM 1420 N N . SER A 1 196 ? -21.489 13.679 17.948 1.00 88.81 196 SER A N 1
ATOM 1421 C CA . SER A 1 196 ? -21.015 12.672 16.973 1.00 88.81 196 SER A CA 1
ATOM 1422 C C . SER A 1 196 ? -19.485 12.647 16.825 1.00 88.81 196 SER A C 1
ATOM 1424 O O . SER A 1 196 ? -18.809 13.634 17.128 1.00 88.81 196 SER A O 1
ATOM 1426 N N . SER A 1 197 ? -18.922 11.509 16.401 1.00 89.69 197 SER A N 1
ATOM 1427 C CA . SER A 1 197 ? -17.476 11.405 16.166 1.00 89.69 197 SER A CA 1
ATOM 1428 C C . SER A 1 197 ? -17.033 12.316 15.021 1.00 89.69 197 SER A C 1
ATOM 1430 O O . SER A 1 197 ? -17.751 12.490 14.040 1.00 89.69 197 SER A O 1
ATOM 1432 N N . THR A 1 198 ? -15.840 12.890 15.160 1.00 86.69 198 THR A N 1
ATOM 1433 C CA . THR A 1 198 ? -15.129 13.619 14.098 1.00 86.69 198 THR A CA 1
ATOM 1434 C C . THR A 1 198 ? -13.831 12.907 13.715 1.00 86.69 198 THR A C 1
ATOM 1436 O O . THR A 1 198 ? -12.938 13.534 13.150 1.00 86.69 198 THR A O 1
ATOM 1439 N N . ALA A 1 199 ? -13.680 11.639 14.112 1.00 83.56 199 ALA A N 1
ATOM 1440 C CA . ALA A 1 199 ? -12.562 10.807 13.691 1.00 83.56 199 ALA A CA 1
ATOM 1441 C C . ALA A 1 199 ? -12.617 10.554 12.175 1.00 83.56 199 ALA A C 1
ATOM 1443 O O . ALA A 1 199 ? -13.575 10.932 11.499 1.00 83.56 199 ALA A O 1
ATOM 1444 N N . ASN A 1 200 ? -11.588 9.907 11.640 1.00 78.69 200 ASN A N 1
ATOM 1445 C CA . ASN A 1 200 ? -11.672 9.344 10.298 1.00 78.69 200 ASN A CA 1
ATOM 1446 C C . ASN A 1 200 ? -12.624 8.137 10.317 1.00 78.69 200 ASN A C 1
ATOM 1448 O O . ASN A 1 200 ? -12.791 7.522 11.364 1.00 78.69 200 ASN A O 1
ATOM 1452 N N . SER A 1 201 ? -13.243 7.822 9.179 1.00 83.31 201 SER A N 1
ATOM 1453 C CA . SER A 1 201 ? -13.918 6.535 8.969 1.00 83.31 201 SER A CA 1
ATOM 1454 C C . SER A 1 201 ? -12.901 5.582 8.362 1.00 83.31 201 SER A C 1
ATOM 1456 O O . SER A 1 201 ? -12.453 5.809 7.233 1.00 83.31 201 SER A O 1
ATOM 1458 N N . ILE A 1 202 ? -12.464 4.595 9.142 1.00 79.81 202 ILE A N 1
ATOM 1459 C CA . ILE A 1 202 ? -11.357 3.703 8.762 1.00 79.81 202 ILE A CA 1
ATOM 1460 C C . ILE A 1 202 ? -11.732 2.223 8.818 1.00 79.81 202 ILE A C 1
ATOM 1462 O O . ILE A 1 202 ? -11.051 1.409 8.195 1.00 79.81 202 ILE A O 1
ATOM 1466 N N . VAL A 1 203 ? -12.824 1.856 9.495 1.00 85.31 203 VAL A N 1
ATOM 1467 C CA . VAL A 1 203 ? -13.286 0.468 9.574 1.00 85.31 203 VAL A CA 1
ATOM 1468 C C . VAL A 1 203 ? -14.514 0.286 8.695 1.00 85.31 203 VAL A C 1
ATOM 1470 O O . VAL A 1 203 ? -15.624 0.638 9.066 1.00 85.31 203 VAL A O 1
ATOM 1473 N N . GLY A 1 204 ? -14.320 -0.316 7.522 1.00 85.31 204 GLY A N 1
ATOM 1474 C CA . GLY A 1 204 ? -15.422 -0.576 6.593 1.00 85.31 204 GLY A CA 1
ATOM 1475 C C . GLY A 1 204 ? -16.271 -1.802 6.936 1.00 85.31 204 GLY A C 1
ATOM 1476 O O . GLY A 1 204 ? -17.388 -1.915 6.442 1.00 85.31 204 GLY A O 1
ATOM 1477 N N . THR A 1 205 ? -15.764 -2.744 7.735 1.00 85.06 205 THR A N 1
ATOM 1478 C CA . THR A 1 205 ? -16.460 -4.001 8.069 1.00 85.06 205 THR A CA 1
ATOM 1479 C C . THR A 1 205 ? -15.984 -4.560 9.404 1.00 85.06 205 THR A C 1
ATOM 1481 O O . THR A 1 205 ? -14.793 -4.491 9.710 1.00 85.06 205 THR A O 1
ATOM 1484 N N . TYR A 1 206 ? -16.890 -5.213 10.129 1.00 91.19 206 TYR A N 1
ATOM 1485 C CA . TYR A 1 206 ? -16.604 -5.966 11.352 1.00 91.19 206 TYR A CA 1
ATOM 1486 C C . TYR A 1 206 ? -16.938 -7.446 11.124 1.00 91.19 206 TYR A C 1
ATOM 1488 O O . TYR A 1 206 ? -17.901 -7.754 10.429 1.00 91.19 206 TYR A O 1
ATOM 1496 N N . SER A 1 207 ? -16.213 -8.394 11.732 1.00 91.12 207 SER A N 1
ATOM 1497 C CA . SER A 1 207 ? -16.446 -9.843 11.493 1.00 91.12 207 SER A CA 1
ATOM 1498 C C . SER A 1 207 ? -17.874 -10.329 11.790 1.00 91.12 207 SER A C 1
ATOM 1500 O O . SER A 1 207 ? -18.281 -11.403 11.352 1.00 91.12 207 SER A O 1
ATOM 1502 N N . CYS A 1 208 ? -18.627 -9.562 12.571 1.00 91.31 208 CYS A N 1
ATOM 1503 C CA . CYS A 1 208 ? -19.997 -9.840 12.984 1.00 91.31 208 CYS A CA 1
ATOM 1504 C C . CYS A 1 208 ? -21.063 -9.198 12.072 1.00 91.31 208 CYS A C 1
ATOM 1506 O O . CYS A 1 208 ? -22.252 -9.330 12.370 1.00 91.31 208 CYS A O 1
ATOM 1508 N N . ASN A 1 209 ? -20.676 -8.512 10.986 1.00 89.31 209 ASN A N 1
ATOM 1509 C CA . ASN A 1 209 ? -21.595 -7.903 10.022 1.00 89.31 209 ASN A CA 1
ATOM 1510 C C . ASN A 1 209 ? -21.361 -8.409 8.583 1.00 89.31 209 ASN A C 1
ATOM 1512 O O . ASN A 1 209 ? -20.439 -9.169 8.297 1.00 89.31 209 ASN A O 1
ATOM 1516 N N . THR A 1 210 ? -22.263 -8.036 7.670 1.00 86.44 210 THR A N 1
ATOM 1517 C CA . THR A 1 210 ? -22.157 -8.369 6.229 1.00 86.44 210 THR A CA 1
ATOM 1518 C C . THR A 1 210 ? -22.378 -7.157 5.319 1.00 86.44 210 THR A C 1
ATOM 1520 O O . THR A 1 210 ? -22.504 -7.303 4.103 1.00 86.44 210 THR A O 1
ATOM 1523 N N . TRP A 1 211 ? -22.433 -5.960 5.900 1.00 85.56 211 TRP A N 1
ATOM 1524 C CA . TRP A 1 211 ? -22.610 -4.685 5.210 1.00 85.56 211 TRP A CA 1
ATOM 1525 C C . TRP A 1 211 ? -21.413 -3.769 5.470 1.00 85.56 211 TRP A C 1
ATOM 1527 O O . TRP A 1 211 ? -20.579 -4.039 6.331 1.00 85.56 211 TRP A O 1
ATOM 1537 N N . THR A 1 212 ? -21.313 -2.702 4.681 1.00 86.00 212 THR A N 1
ATOM 1538 C CA . THR A 1 212 ? -20.212 -1.743 4.769 1.00 86.00 212 THR A CA 1
ATOM 1539 C C . THR A 1 212 ? -20.574 -0.584 5.685 1.00 86.00 212 THR A C 1
ATOM 1541 O O . THR A 1 212 ? -21.594 0.069 5.477 1.00 86.00 212 THR A O 1
ATOM 1544 N N . GLU A 1 213 ? -19.696 -0.308 6.639 1.00 88.06 213 GLU A N 1
ATOM 1545 C CA . GLU A 1 213 ? -19.714 0.883 7.478 1.00 88.06 213 GLU A CA 1
ATOM 1546 C C . GLU A 1 213 ? -19.032 2.055 6.770 1.00 88.06 213 GLU A C 1
ATOM 1548 O O . GLU A 1 213 ? -18.088 1.882 5.995 1.00 88.06 213 GLU A O 1
ATOM 1553 N N . THR A 1 214 ? -19.540 3.264 7.004 1.00 85.81 214 THR A N 1
ATOM 1554 C CA . THR A 1 214 ? -19.042 4.486 6.336 1.00 85.81 214 THR A CA 1
ATOM 1555 C C . THR A 1 214 ? -18.910 5.687 7.270 1.00 85.81 214 THR A C 1
ATOM 1557 O O . THR A 1 214 ? -18.541 6.783 6.840 1.00 85.81 214 THR A O 1
ATOM 1560 N N . GLY A 1 215 ? -19.259 5.502 8.544 1.00 86.62 215 GLY A N 1
ATOM 1561 C CA . GLY A 1 215 ? -19.230 6.545 9.556 1.00 86.62 215 GLY A CA 1
ATOM 1562 C C . GLY A 1 215 ? -17.882 6.612 10.277 1.00 86.62 215 GLY A C 1
ATOM 1563 O O . GLY A 1 215 ? -17.162 5.620 10.331 1.00 86.62 215 GLY A O 1
ATOM 1564 N N . PRO A 1 216 ? -17.522 7.772 10.848 1.00 88.88 216 PRO A N 1
ATOM 1565 C CA . PRO A 1 216 ? -16.337 7.894 11.686 1.00 88.88 216 PRO A CA 1
ATOM 1566 C C . PRO A 1 216 ? -16.498 7.121 12.999 1.00 88.88 216 PRO A C 1
ATOM 1568 O O . PRO A 1 216 ? -17.511 7.274 13.691 1.00 88.88 216 PRO A O 1
ATOM 1571 N N . GLU A 1 217 ? -15.488 6.344 13.391 1.00 91.25 217 GLU A N 1
ATOM 1572 C CA . GLU A 1 217 ? -15.584 5.505 14.587 1.00 91.25 217 GLU A CA 1
ATOM 1573 C C . GLU A 1 217 ? -15.431 6.325 15.884 1.00 91.25 217 GLU A C 1
ATOM 1575 O O . GLU A 1 217 ? -14.747 7.355 15.949 1.00 91.25 217 GLU A O 1
ATOM 1580 N N . ARG A 1 218 ? -16.064 5.864 16.968 1.00 93.19 218 ARG A N 1
ATOM 1581 C CA . ARG A 1 218 ? -15.744 6.277 18.342 1.00 93.19 218 ARG A CA 1
ATOM 1582 C C . ARG A 1 218 ? -15.666 5.044 19.215 1.00 93.19 218 ARG A C 1
ATOM 1584 O O . ARG A 1 218 ? -16.667 4.364 19.387 1.00 93.19 218 ARG A O 1
ATOM 1591 N N . VAL A 1 219 ? -14.513 4.862 19.846 1.00 95.69 219 VAL A N 1
ATOM 1592 C CA . VAL A 1 219 ? -14.269 3.717 20.715 1.00 95.69 219 VAL A CA 1
ATOM 1593 C C . VAL A 1 219 ? -14.505 4.079 22.175 1.00 95.69 219 VAL A C 1
ATOM 1595 O O . VAL A 1 219 ? -13.945 5.045 22.704 1.00 95.69 219 VAL A O 1
ATOM 1598 N N . HIS A 1 220 ? -15.291 3.256 22.845 1.00 97.50 220 HIS A N 1
ATOM 1599 C CA . HIS A 1 220 ? -15.411 3.189 24.288 1.00 97.50 220 HIS A CA 1
ATOM 1600 C C . HIS A 1 220 ? -14.763 1.906 24.802 1.00 97.50 220 HIS A C 1
ATOM 1602 O O . HIS A 1 220 ? -14.565 0.947 24.060 1.00 97.50 220 HIS A O 1
ATOM 1608 N N . SER A 1 221 ? -14.429 1.878 26.087 1.00 98.19 221 SER A N 1
ATOM 1609 C CA . SER A 1 221 ? -13.949 0.669 26.755 1.00 98.19 221 SER A CA 1
ATOM 1610 C C . SER A 1 221 ? -14.800 0.349 27.971 1.00 98.19 221 SER A C 1
ATOM 1612 O O . SER A 1 221 ? -15.310 1.239 28.651 1.00 98.19 221 SER A O 1
ATOM 1614 N N . ILE A 1 222 ? -14.974 -0.937 28.255 1.00 97.88 222 ILE A N 1
ATOM 1615 C CA . ILE A 1 222 ? -15.683 -1.399 29.443 1.00 97.88 222 ILE A CA 1
ATOM 1616 C C . ILE A 1 222 ? -14.987 -2.619 30.038 1.00 97.88 222 ILE A C 1
ATOM 1618 O O . ILE A 1 222 ? -14.655 -3.571 29.338 1.00 97.88 222 ILE A O 1
ATOM 1622 N N . THR A 1 223 ? -14.797 -2.597 31.354 1.00 97.81 223 THR A N 1
ATOM 1623 C CA . THR A 1 223 ? -14.249 -3.720 32.119 1.00 97.81 223 THR A CA 1
ATOM 1624 C C . THR A 1 223 ? -15.298 -4.140 33.148 1.00 97.81 223 THR A C 1
ATOM 1626 O O . THR A 1 223 ? -15.394 -3.519 34.212 1.00 97.81 223 THR A O 1
ATOM 1629 N N . PRO A 1 224 ? -16.159 -5.132 32.850 1.00 96.06 224 PRO A N 1
ATOM 1630 C CA . PRO A 1 224 ? -17.206 -5.547 33.773 1.00 96.06 224 PRO A CA 1
ATOM 1631 C C . PRO A 1 224 ? -16.608 -6.116 35.064 1.00 96.06 224 PRO A C 1
ATOM 1633 O O . PRO A 1 224 ? -15.564 -6.766 35.071 1.00 96.06 224 PRO A O 1
ATOM 1636 N N . THR A 1 225 ? -17.301 -5.901 36.180 1.00 95.94 225 THR A N 1
ATOM 1637 C CA . THR A 1 225 ? -16.905 -6.410 37.505 1.00 95.94 225 THR A CA 1
ATOM 1638 C C . THR A 1 225 ? -17.481 -7.793 37.815 1.00 95.94 225 THR A C 1
ATOM 1640 O O . THR A 1 225 ? -17.156 -8.385 38.842 1.00 95.94 225 THR A O 1
ATOM 1643 N N . SER A 1 226 ? -18.337 -8.321 36.938 1.00 95.56 226 SER A N 1
ATOM 1644 C CA . SER A 1 226 ? -18.956 -9.642 37.055 1.00 95.56 226 SER A CA 1
ATOM 1645 C C . SER A 1 226 ? -19.097 -10.289 35.678 1.00 95.56 226 SER A C 1
ATOM 1647 O O . SER A 1 226 ? -19.195 -9.588 34.671 1.00 95.56 226 SER A O 1
ATOM 1649 N N . ASN A 1 227 ? -19.081 -11.623 35.634 1.00 97.75 227 ASN A N 1
ATOM 1650 C CA . ASN A 1 227 ? -19.344 -12.360 34.401 1.00 97.75 227 ASN A CA 1
ATOM 1651 C C . ASN A 1 227 ? -20.806 -12.161 33.984 1.00 97.75 227 ASN A C 1
ATOM 1653 O O . ASN A 1 227 ? -21.689 -12.130 34.844 1.00 97.75 227 ASN A O 1
ATOM 1657 N N . GLY A 1 228 ? -21.078 -12.108 32.683 1.00 96.19 228 GLY A N 1
ATOM 1658 C CA . GLY A 1 228 ? -22.448 -12.040 32.186 1.00 96.19 228 GLY A CA 1
ATOM 1659 C C . GLY A 1 228 ? -22.574 -11.364 30.832 1.00 96.19 228 GLY A C 1
ATOM 1660 O O . GLY A 1 228 ? -21.681 -11.422 29.994 1.00 96.19 228 GLY A O 1
ATOM 1661 N N . THR A 1 229 ? -23.726 -10.741 30.610 1.00 97.44 229 THR A N 1
ATOM 1662 C CA . THR A 1 229 ? -24.060 -10.112 29.334 1.00 97.44 229 THR A CA 1
ATOM 1663 C C . THR A 1 229 ? -23.683 -8.634 29.328 1.00 97.44 229 THR A C 1
ATOM 1665 O O . THR A 1 229 ? -24.062 -7.896 30.236 1.00 97.44 229 THR A O 1
ATOM 1668 N N . ILE A 1 230 ? -22.984 -8.197 28.280 1.00 97.19 230 ILE A N 1
ATOM 1669 C CA . ILE A 1 230 ? -22.848 -6.785 27.916 1.00 97.19 230 ILE A CA 1
ATOM 1670 C C . ILE A 1 230 ? -23.914 -6.487 26.865 1.00 97.19 230 ILE A C 1
ATOM 1672 O O . ILE A 1 230 ? -23.957 -7.146 25.827 1.00 97.19 230 ILE A O 1
ATOM 1676 N N . THR A 1 231 ? -24.745 -5.482 27.126 1.00 97.25 231 THR A N 1
ATOM 1677 C CA . THR A 1 231 ? -25.648 -4.892 26.135 1.00 97.25 231 THR A CA 1
ATOM 1678 C C . THR A 1 231 ? -25.284 -3.424 25.979 1.00 97.25 231 THR A C 1
ATOM 1680 O O . THR A 1 231 ? -25.394 -2.651 26.931 1.00 97.25 231 THR A O 1
ATOM 1683 N N . ALA A 1 232 ? -24.837 -3.055 24.784 1.00 97.00 232 ALA A N 1
ATOM 1684 C CA . ALA A 1 232 ? -24.531 -1.685 24.408 1.00 97.00 232 ALA A CA 1
ATOM 1685 C C . ALA A 1 232 ? -25.683 -1.137 23.562 1.00 97.00 232 ALA A C 1
ATOM 1687 O O . ALA A 1 232 ? -26.128 -1.793 22.623 1.00 97.00 232 ALA A O 1
ATOM 1688 N N . THR A 1 233 ? -26.176 0.054 23.896 1.00 96.31 233 THR A N 1
ATOM 1689 C CA . THR A 1 233 ? -27.268 0.715 23.170 1.00 96.31 233 THR A CA 1
ATOM 1690 C C . THR A 1 233 ? -26.919 2.171 22.923 1.00 96.31 233 THR A C 1
ATOM 1692 O O . THR A 1 233 ? -26.513 2.863 23.860 1.00 96.31 233 THR A O 1
ATOM 1695 N N . ILE A 1 234 ? -27.153 2.653 21.707 1.00 95.00 234 ILE A N 1
ATOM 1696 C CA . ILE A 1 234 ? -27.045 4.071 21.357 1.00 95.00 234 ILE A CA 1
ATOM 1697 C C . ILE A 1 234 ? -28.436 4.651 21.087 1.00 95.00 234 ILE A C 1
ATOM 1699 O O . ILE A 1 234 ? -29.346 3.963 20.630 1.00 95.00 234 ILE A O 1
ATOM 1703 N N . SER A 1 235 ? -28.636 5.923 21.423 1.00 94.81 235 SER A N 1
ATOM 1704 C CA . SER A 1 235 ? -29.909 6.624 21.225 1.00 94.81 235 SER A CA 1
ATOM 1705 C C . SER A 1 235 ? -29.675 8.114 20.975 1.00 94.81 235 SER A C 1
ATOM 1707 O O . SER A 1 235 ? -28.565 8.606 21.169 1.00 94.81 235 SER A O 1
ATOM 1709 N N . ASN A 1 236 ? -30.725 8.832 20.561 1.00 93.50 236 ASN A N 1
ATOM 1710 C CA . ASN A 1 236 ? -30.702 10.281 20.312 1.00 93.50 236 ASN A CA 1
ATOM 1711 C C . ASN A 1 236 ? -29.669 10.728 19.260 1.00 93.50 236 ASN A C 1
ATOM 1713 O O . ASN A 1 236 ? -29.050 11.782 19.400 1.00 93.50 236 ASN A O 1
ATOM 1717 N N . PHE A 1 237 ? -29.496 9.937 18.203 1.00 91.31 237 PHE A N 1
ATOM 1718 C CA . PHE A 1 237 ? -28.627 10.255 17.074 1.00 91.31 237 PHE A CA 1
ATOM 1719 C C . PHE A 1 237 ? -29.437 10.538 15.803 1.00 91.31 237 PHE A C 1
ATOM 1721 O O . PHE A 1 237 ? -30.633 10.255 15.722 1.00 91.31 237 PHE A O 1
ATOM 1728 N N . THR A 1 238 ? -28.769 11.112 14.806 1.00 87.50 238 THR A N 1
ATOM 1729 C CA . THR A 1 238 ? -29.296 11.303 13.450 1.00 87.50 238 THR A CA 1
ATOM 1730 C C . THR A 1 238 ? -28.482 10.476 12.467 1.00 87.50 238 THR A C 1
ATOM 1732 O O . THR A 1 238 ? -27.266 10.397 12.623 1.00 87.50 238 THR A O 1
ATOM 1735 N N . GLY A 1 239 ? -29.124 9.967 11.418 1.00 86.81 239 GLY A N 1
ATOM 1736 C CA . GLY A 1 239 ? -28.466 9.122 10.420 1.00 86.81 239 GLY A CA 1
ATOM 1737 C C . GLY A 1 239 ? -28.519 7.645 10.796 1.00 86.81 239 GLY A C 1
ATOM 1738 O O . GLY A 1 239 ? -29.389 7.240 11.566 1.00 86.81 239 GLY A O 1
ATOM 1739 N N . ASP A 1 240 ? -27.604 6.875 10.219 1.00 88.56 240 ASP A N 1
ATOM 1740 C CA . ASP A 1 240 ? -27.432 5.447 10.469 1.00 88.56 240 ASP A CA 1
ATOM 1741 C C . ASP A 1 240 ? -26.153 5.264 11.287 1.00 88.56 240 ASP A C 1
ATOM 1743 O O . ASP A 1 240 ? -25.088 5.714 10.862 1.00 88.56 240 ASP A O 1
ATOM 1747 N N . LEU A 1 241 ? -26.286 4.738 12.502 1.00 90.50 241 LEU A N 1
ATOM 1748 C CA . LEU A 1 241 ? -25.164 4.451 13.389 1.00 90.50 241 LEU A CA 1
ATOM 1749 C C . LEU A 1 241 ? -25.339 3.043 13.918 1.00 90.50 241 LEU A C 1
ATOM 1751 O O . LEU A 1 241 ? -26.381 2.753 14.506 1.00 90.50 241 LEU A O 1
ATOM 1755 N N . ASP A 1 242 ? -24.277 2.260 13.798 1.00 92.06 242 ASP A N 1
ATOM 1756 C CA . ASP A 1 242 ? -24.176 0.915 14.333 1.00 92.06 242 ASP A CA 1
ATOM 1757 C C . ASP A 1 242 ? -23.317 0.884 15.602 1.00 92.06 242 ASP A C 1
ATOM 1759 O O . ASP A 1 242 ? -22.464 1.743 15.845 1.00 92.06 242 ASP A O 1
ATOM 1763 N N . VAL A 1 243 ? -23.573 -0.108 16.454 1.00 95.00 243 VAL A N 1
ATOM 1764 C CA . VAL A 1 243 ? -22.810 -0.345 17.685 1.00 95.00 243 VAL A CA 1
ATOM 1765 C C . VAL A 1 243 ? -22.232 -1.744 17.630 1.00 95.00 243 VAL A C 1
ATOM 1767 O O . VAL A 1 243 ? -22.951 -2.700 17.349 1.00 95.00 243 VAL A O 1
ATOM 1770 N N . TYR A 1 244 ? -20.954 -1.869 17.968 1.00 96.19 244 TYR A N 1
ATOM 1771 C CA . TYR A 1 244 ? -20.221 -3.128 17.963 1.00 96.19 244 TYR A CA 1
ATOM 1772 C C . TYR A 1 244 ? -19.705 -3.446 19.370 1.00 96.19 244 TYR A C 1
ATOM 1774 O O . TYR A 1 244 ? -19.629 -2.572 20.226 1.00 96.19 244 TYR A O 1
ATOM 1782 N N . ILE A 1 245 ? -19.406 -4.715 19.652 1.00 97.62 245 ILE A N 1
ATOM 1783 C CA . ILE A 1 245 ? -18.681 -5.120 20.865 1.00 97.62 245 ILE A CA 1
ATOM 1784 C C . ILE A 1 245 ? -17.497 -5.955 20.404 1.00 97.62 245 ILE A C 1
ATOM 1786 O O . ILE A 1 245 ? -17.698 -6.951 19.715 1.00 97.62 245 ILE A O 1
ATOM 1790 N N . LEU A 1 246 ? -16.283 -5.578 20.789 1.00 97.88 246 LEU A N 1
ATOM 1791 C CA . LEU A 1 246 ? -15.052 -6.259 20.395 1.00 97.88 246 LEU A CA 1
ATOM 1792 C C . LEU A 1 246 ? -14.334 -6.839 21.618 1.00 97.88 246 LEU A C 1
ATOM 1794 O O . LEU A 1 246 ? -14.332 -6.237 22.699 1.00 97.88 246 LEU A O 1
ATOM 1798 N N . GLY A 1 247 ? -13.718 -8.009 21.444 1.00 97.12 247 GLY A N 1
ATOM 1799 C CA . GLY A 1 247 ? -12.884 -8.656 22.464 1.00 97.12 247 GLY A CA 1
ATOM 1800 C C . GLY A 1 247 ? -11.505 -8.014 22.621 1.00 97.12 247 GLY A C 1
ATOM 1801 O O . GLY A 1 247 ? -10.892 -8.092 23.685 1.00 97.12 247 GLY A O 1
ATOM 1802 N N . SER A 1 248 ? -11.048 -7.326 21.580 1.00 95.06 248 SER A N 1
ATOM 1803 C CA . SER A 1 248 ? -9.782 -6.608 21.503 1.00 95.06 248 SER A CA 1
ATOM 1804 C C . SER A 1 248 ? -9.940 -5.384 20.598 1.00 95.06 248 SER A C 1
ATOM 1806 O O . SER A 1 248 ? -11.020 -5.123 20.068 1.00 95.06 248 SER A O 1
ATOM 1808 N N . CYS A 1 249 ? -8.881 -4.590 20.442 1.00 92.00 249 CYS A N 1
ATOM 1809 C CA . CYS A 1 249 ? -8.884 -3.432 19.549 1.00 92.00 249 CYS A CA 1
ATOM 1810 C C . CYS A 1 249 ? -8.714 -3.848 18.073 1.00 92.00 249 CYS A C 1
ATOM 1812 O O . CYS A 1 249 ? -7.819 -3.374 17.380 1.00 92.00 249 CYS A O 1
ATOM 1814 N N . ASP A 1 250 ? -9.533 -4.791 17.614 1.00 89.88 250 ASP A N 1
ATOM 1815 C CA . ASP A 1 250 ? -9.479 -5.363 16.272 1.00 89.88 250 ASP A CA 1
ATOM 1816 C C . ASP A 1 250 ? -10.918 -5.585 15.768 1.00 89.88 250 ASP A C 1
ATOM 1818 O O . ASP A 1 250 ? -11.675 -6.332 16.396 1.00 89.88 250 ASP A O 1
ATOM 1822 N N . PRO A 1 251 ? -11.330 -4.966 14.644 1.00 90.25 251 PRO A N 1
ATOM 1823 C CA . PRO A 1 251 ? -12.649 -5.184 14.044 1.00 90.25 251 PRO A CA 1
ATOM 1824 C C . PRO A 1 251 ? -12.964 -6.649 13.709 1.00 90.25 251 PRO A C 1
ATOM 1826 O O . PRO A 1 251 ? -14.135 -7.023 13.568 1.00 90.25 251 PRO A O 1
ATOM 1829 N N . THR A 1 252 ? -11.932 -7.485 13.564 1.00 89.31 252 THR A N 1
ATOM 1830 C CA . THR A 1 252 ? -12.088 -8.912 13.291 1.00 89.31 252 THR A CA 1
ATOM 1831 C C . THR A 1 252 ? -12.442 -9.729 14.534 1.00 89.31 252 THR A C 1
ATOM 1833 O O . THR A 1 252 ? -13.077 -10.777 14.400 1.00 89.31 252 THR A O 1
ATOM 1836 N N . ASP A 1 253 ? -12.135 -9.223 15.731 1.00 95.06 253 ASP A N 1
ATOM 1837 C CA . ASP A 1 253 ? -12.513 -9.794 17.030 1.00 95.06 253 ASP A CA 1
ATOM 1838 C C . ASP A 1 253 ? -13.869 -9.243 17.502 1.00 95.06 253 ASP A C 1
ATOM 1840 O O . ASP A 1 253 ? -14.070 -8.873 18.663 1.00 95.06 253 ASP A O 1
ATOM 1844 N N . CYS A 1 254 ? -14.811 -9.130 16.561 1.00 95.25 254 CYS A N 1
ATOM 1845 C CA . CYS A 1 254 ? -16.165 -8.706 16.870 1.00 95.25 254 CYS A CA 1
ATOM 1846 C C . CYS A 1 254 ? -16.959 -9.837 17.530 1.00 95.25 254 CYS A C 1
ATOM 1848 O O . CYS A 1 254 ? -17.033 -10.960 17.026 1.00 95.25 254 CYS A O 1
ATOM 1850 N N . LEU A 1 255 ? -17.596 -9.511 18.649 1.00 95.88 255 LEU A N 1
ATOM 1851 C CA . LEU A 1 255 ? -18.299 -10.434 19.520 1.00 95.88 255 LEU A CA 1
ATOM 1852 C C . LEU A 1 255 ? -19.811 -10.211 19.489 1.00 95.88 255 LEU A C 1
ATOM 1854 O O . LEU A 1 255 ? -20.318 -9.096 19.383 1.00 95.88 255 LEU A O 1
ATOM 1858 N N . GLY A 1 256 ? -20.540 -11.300 19.724 1.00 91.31 256 GLY A N 1
ATOM 1859 C CA . GLY A 1 256 ? -21.968 -11.245 20.001 1.00 91.31 256 GLY A CA 1
ATOM 1860 C C . GLY A 1 256 ? -22.830 -11.000 18.765 1.00 91.31 256 GLY A C 1
ATOM 1861 O O . GLY A 1 256 ? -22.539 -11.478 17.672 1.00 91.31 256 GLY A O 1
ATOM 1862 N N . THR A 1 257 ? -23.960 -10.331 18.972 1.00 92.38 257 THR A N 1
ATOM 1863 C CA . THR A 1 257 ? -24.950 -10.042 17.930 1.00 92.38 257 THR A CA 1
ATOM 1864 C C . THR A 1 257 ? -25.157 -8.543 17.830 1.00 92.38 257 THR A C 1
ATOM 1866 O O . THR A 1 257 ? -25.408 -7.884 18.841 1.00 92.38 257 THR A O 1
ATOM 1869 N N . VAL A 1 258 ? -25.073 -8.033 16.604 1.00 91.69 258 VAL A N 1
ATOM 1870 C CA . VAL A 1 258 ? -25.254 -6.621 16.267 1.00 91.69 258 VAL A CA 1
ATOM 1871 C C . VAL A 1 258 ? -26.657 -6.398 15.711 1.00 91.69 258 VAL A C 1
ATOM 1873 O O . VAL A 1 258 ? -27.254 -7.257 15.061 1.00 91.69 258 VAL A O 1
ATOM 1876 N N . SER A 1 259 ? -27.217 -5.244 16.025 1.00 87.56 259 SER A N 1
ATOM 1877 C CA . SER A 1 259 ? -28.450 -4.673 15.491 1.00 87.56 259 SER A CA 1
ATOM 1878 C C . SER A 1 259 ? -28.210 -3.176 15.308 1.00 87.56 259 SER A C 1
ATOM 1880 O O . SER A 1 259 ? -27.287 -2.654 15.925 1.00 87.56 259 SER A O 1
ATOM 1882 N N . SER A 1 260 ? -29.057 -2.483 14.542 1.00 82.31 260 SER A N 1
ATOM 1883 C CA . SER A 1 260 ? -28.812 -1.078 14.171 1.00 82.31 260 SER A CA 1
ATOM 1884 C C . SER A 1 260 ? -28.391 -0.207 15.360 1.00 82.31 260 SER A C 1
ATOM 1886 O O . SER A 1 260 ? -27.278 0.274 15.420 1.00 82.31 260 SER A O 1
ATOM 1888 N N . SER A 1 261 ? -29.209 -0.085 16.404 1.00 91.81 261 SER A N 1
ATOM 1889 C CA . SER A 1 261 ? -28.878 0.775 17.552 1.00 91.81 261 SER A CA 1
ATOM 1890 C C . SER A 1 261 ? -28.347 0.029 18.783 1.00 91.81 261 SER A C 1
ATOM 1892 O O . SER A 1 261 ? -28.392 0.578 19.893 1.00 91.81 261 SER A O 1
ATOM 1894 N N . SER A 1 262 ? -27.920 -1.232 18.650 1.00 95.25 262 SER A N 1
ATOM 1895 C CA . SER A 1 262 ? -27.472 -2.020 19.806 1.00 95.25 262 SER A CA 1
ATOM 1896 C C . SER A 1 262 ? -26.647 -3.255 19.462 1.00 95.25 262 SER A C 1
ATOM 1898 O O . SER A 1 262 ? -26.969 -3.964 18.516 1.00 95.25 262 SER A O 1
ATOM 1900 N N . ALA A 1 263 ? -25.725 -3.624 20.348 1.00 97.25 263 ALA A N 1
ATOM 1901 C CA . ALA A 1 263 ? -25.040 -4.914 20.321 1.00 97.25 263 ALA A CA 1
ATOM 1902 C C . ALA A 1 263 ? -25.159 -5.642 21.661 1.00 97.25 263 ALA A C 1
ATOM 1904 O O . ALA A 1 263 ? -25.274 -5.023 22.722 1.00 97.25 263 ALA A O 1
ATOM 1905 N N . THR A 1 264 ? -25.147 -6.975 21.622 1.00 97.38 264 THR A N 1
ATOM 1906 C CA . THR A 1 264 ? -25.190 -7.818 22.824 1.00 97.38 264 THR A CA 1
ATOM 1907 C C . THR A 1 264 ? -24.177 -8.953 22.753 1.00 97.38 264 THR A C 1
ATOM 1909 O O . THR A 1 264 ? -24.169 -9.724 21.797 1.00 97.38 264 THR A O 1
ATOM 1912 N N . TYR A 1 265 ? -23.384 -9.112 23.813 1.00 97.75 265 TYR A N 1
ATOM 1913 C CA . TYR A 1 265 ? -22.458 -10.225 24.010 1.00 97.75 265 TYR A CA 1
ATOM 1914 C C . TYR A 1 265 ? -22.729 -10.909 25.356 1.00 97.75 265 TYR A C 1
ATOM 1916 O O . TYR A 1 265 ? -22.606 -10.290 26.408 1.00 97.75 265 TYR A O 1
ATOM 1924 N N . SER A 1 266 ? -23.120 -12.186 25.339 1.00 97.12 266 SER A N 1
ATOM 1925 C CA . SER A 1 266 ? -23.668 -12.887 26.515 1.00 97.12 266 SER A CA 1
ATOM 1926 C C . SER A 1 266 ? -22.633 -13.454 27.490 1.00 97.12 266 SER A C 1
ATOM 1928 O O . SER A 1 266 ? -23.000 -13.840 28.600 1.00 97.12 266 SER A O 1
ATOM 1930 N N . SER A 1 267 ? -21.369 -13.539 27.070 1.00 96.88 267 SER A N 1
ATOM 1931 C CA . SER A 1 267 ? -20.317 -14.316 27.743 1.00 96.88 267 SER A CA 1
ATOM 1932 C C . SER A 1 267 ? -19.121 -13.450 28.150 1.00 96.88 267 SER A C 1
ATOM 1934 O O . SER A 1 267 ? -17.966 -13.866 28.041 1.00 96.88 267 SER A O 1
ATOM 1936 N N . ALA A 1 268 ? -19.383 -12.220 28.593 1.00 96.81 268 ALA A N 1
ATOM 1937 C CA . ALA A 1 268 ? -18.351 -11.339 29.115 1.00 96.81 268 ALA A CA 1
ATOM 1938 C C . ALA A 1 268 ? -17.800 -11.864 30.445 1.00 96.81 268 ALA A C 1
ATOM 1940 O O . ALA A 1 268 ? -18.537 -12.395 31.281 1.00 96.81 268 ALA A O 1
ATOM 1941 N N . VAL A 1 269 ? -16.493 -11.706 30.633 1.00 98.00 269 VAL A N 1
ATOM 1942 C CA . VAL A 1 269 ? -15.750 -12.171 31.804 1.00 98.00 269 VAL A CA 1
ATOM 1943 C C . VAL A 1 269 ? -15.310 -10.966 32.624 1.00 98.00 269 VAL A C 1
ATOM 1945 O O . VAL A 1 269 ? -14.807 -9.982 32.084 1.00 98.00 269 VAL A O 1
ATOM 1948 N N . ALA A 1 270 ? -15.501 -11.049 33.937 1.00 97.44 270 ALA A N 1
ATOM 1949 C CA . ALA A 1 270 ? -15.101 -10.015 34.874 1.00 97.44 270 ALA A CA 1
ATOM 1950 C C . ALA A 1 270 ? -13.599 -9.720 34.770 1.00 97.44 270 ALA A C 1
ATOM 1952 O O . ALA A 1 270 ? -12.782 -10.639 34.725 1.00 97.44 270 ALA A O 1
ATOM 1953 N N . GLY A 1 271 ? -13.236 -8.440 34.781 1.00 96.75 271 GLY A N 1
ATOM 1954 C CA . GLY A 1 271 ? -11.843 -7.994 34.719 1.00 96.75 271 GLY A CA 1
ATOM 1955 C C . GLY A 1 271 ? -11.229 -7.966 33.316 1.00 96.75 271 GLY A C 1
ATOM 1956 O O . GLY A 1 271 ? -10.178 -7.350 33.155 1.00 96.75 271 GLY A O 1
ATOM 1957 N N . ASN A 1 272 ? -11.879 -8.545 32.301 1.00 97.81 272 ASN A N 1
ATOM 1958 C CA . ASN A 1 272 ? -11.454 -8.386 30.909 1.00 97.81 272 ASN A CA 1
ATOM 1959 C C . ASN A 1 272 ? -11.960 -7.055 30.350 1.00 97.81 272 ASN A C 1
ATOM 1961 O O . ASN A 1 272 ? -13.090 -6.660 30.621 1.00 97.81 272 ASN A O 1
ATOM 1965 N N . THR A 1 273 ? -11.141 -6.371 29.555 1.00 97.75 273 THR A N 1
ATOM 1966 C CA . THR A 1 273 ? -11.564 -5.158 28.847 1.00 97.75 273 THR A CA 1
ATOM 1967 C C . THR A 1 273 ? -12.165 -5.526 27.501 1.00 97.75 273 THR A C 1
ATOM 1969 O O . THR A 1 273 ? -11.574 -6.294 26.750 1.00 97.75 273 THR A O 1
ATOM 1972 N N . TYR A 1 274 ? -13.317 -4.938 27.207 1.00 98.19 274 TYR A N 1
ATOM 1973 C CA . TYR A 1 274 ? -14.005 -5.006 25.924 1.00 98.19 274 TYR A CA 1
ATOM 1974 C C . TYR A 1 274 ? -14.085 -3.604 25.327 1.00 98.19 274 TYR A C 1
ATOM 1976 O O . TYR A 1 274 ? -14.081 -2.613 26.069 1.00 98.19 274 TYR A O 1
ATOM 1984 N N . TYR A 1 275 ? -14.198 -3.525 24.005 1.00 98.06 275 TYR A N 1
ATOM 1985 C CA . TYR A 1 275 ? -14.356 -2.264 23.284 1.00 98.06 275 TYR A CA 1
ATOM 1986 C C . TYR A 1 275 ? -15.752 -2.169 22.670 1.00 98.06 275 TYR A C 1
ATOM 1988 O O . TYR A 1 275 ? -16.306 -3.184 22.251 1.00 98.06 275 TYR A O 1
ATOM 1996 N N . ILE A 1 276 ? -16.324 -0.963 22.677 1.00 96.25 276 ILE A N 1
ATOM 1997 C CA . ILE A 1 276 ? -17.644 -0.638 22.112 1.00 96.25 276 ILE A CA 1
ATOM 1998 C C . ILE A 1 276 ? -17.483 0.481 21.092 1.00 96.25 276 ILE A C 1
ATOM 2000 O O . ILE A 1 276 ? -16.842 1.492 21.464 1.00 96.25 276 ILE A O 1
#

Foldseek 3Di:
DDPQDDQQDGDQFDADPRSHFQADPPPAPDGRDGQGAWQAFQQVDDPSHNNRHDALVFAKAKAAAPVVVVVDLAAFQWWKWKAQLVPGFIAIHGHTHHDHNPDRIDIGLNNCVSRVWNSPPPPIDDPDPRMDMDTQHPLGPGGNDDDHRVCSVVSNQVSCVVVPNVVVVVVVNCLQAQPCPVAAEDDPPDDDDDDFDPAADRAQAALQDDGGDHGHDHKHKYAAQAWFKDKAFDDDDDDWAWDWKAQDSGSHRTAAHTDGGMGMHTTDHHRRMIMD